Protein AF-A0AAU0RNK4-F1 (afdb_monomer_lite)

Foldseek 3Di:
DQDPVNQVVLVVVLQVLCVLLQWFDDAFPDDAAPADPCLVVQVQPHALQSNLVSCVVRSQAGTATPQRWGKHWDDDPQKTKIKTRFDQFDRDDLLRVVCVVCDDPNVVVDDPVRSVVSSVVDDPVVNVVVRVPGDTDPVTKMKMWMQDPPPQDAPQDARTWMDIHNPPRRTAHDQFDAHPNRVSLVCCVRPVVVSVVCCVVRPPPVVVVNVVSVVPTHGDDCVRHDPRSVVSHPDD

Radius of gyration: 19.87 Å; chains: 1; bounding box: 53×40×58 Å

Structure (mmCIF, N/CA/C/O backbone):
data_AF-A0AAU0RNK4-F1
#
_entry.id   AF-A0AAU0RNK4-F1
#
loop_
_atom_site.group_PDB
_atom_site.id
_atom_site.type_symbol
_atom_site.label_atom_id
_atom_site.label_alt_id
_atom_site.label_comp_id
_atom_site.label_asym_id
_atom_site.label_entity_id
_atom_site.label_seq_id
_atom_site.pdbx_PDB_ins_code
_atom_site.Cartn_x
_atom_site.Cartn_y
_atom_site.Cartn_z
_atom_site.occupancy
_atom_site.B_iso_or_equiv
_atom_site.auth_seq_id
_atom_site.auth_comp_id
_atom_site.auth_asym_id
_atom_site.auth_atom_id
_atom_site.pdbx_PDB_model_num
ATOM 1 N N . MET A 1 1 ? 17.059 4.986 -12.397 1.00 80.31 1 MET A N 1
ATOM 2 C CA . MET A 1 1 ? 16.404 4.334 -11.243 1.00 80.31 1 MET A CA 1
ATOM 3 C C . MET A 1 1 ? 16.289 5.352 -10.124 1.00 80.31 1 MET A C 1
ATOM 5 O O . MET A 1 1 ? 17.160 6.212 -10.044 1.00 80.31 1 MET A O 1
ATOM 9 N N . ILE A 1 2 ? 15.247 5.272 -9.297 1.00 88.19 2 ILE A N 1
ATOM 10 C CA . ILE A 1 2 ? 15.069 6.162 -8.142 1.00 88.19 2 ILE A CA 1
ATOM 11 C C . ILE A 1 2 ? 16.272 5.998 -7.195 1.00 88.19 2 ILE A C 1
ATOM 13 O O . ILE A 1 2 ? 16.659 4.872 -6.877 1.00 88.19 2 ILE A O 1
ATOM 17 N N . THR A 1 3 ? 16.887 7.108 -6.777 1.00 91.75 3 THR A N 1
ATOM 18 C CA . THR A 1 3 ? 17.992 7.089 -5.805 1.00 91.75 3 THR A CA 1
ATOM 19 C C . THR A 1 3 ? 17.491 6.643 -4.434 1.00 91.75 3 THR A C 1
ATOM 21 O O . THR A 1 3 ? 16.322 6.826 -4.108 1.00 91.75 3 THR A O 1
ATOM 24 N N . GLU A 1 4 ? 18.364 6.084 -3.597 1.00 92.88 4 GLU A N 1
ATOM 25 C CA . GLU A 1 4 ? 17.980 5.653 -2.245 1.00 92.88 4 GLU A CA 1
ATOM 26 C C . GLU A 1 4 ? 17.401 6.800 -1.407 1.00 92.88 4 GLU A C 1
ATOM 28 O O . GLU A 1 4 ? 16.330 6.647 -0.828 1.00 92.88 4 GLU A O 1
ATOM 33 N N . GLY A 1 5 ? 18.027 7.982 -1.442 1.00 93.31 5 GLY A N 1
ATOM 34 C CA . GLY A 1 5 ? 17.492 9.170 -0.775 1.00 93.31 5 GLY A CA 1
ATOM 35 C C . GLY A 1 5 ? 16.082 9.530 -1.256 1.00 93.31 5 GLY A C 1
ATOM 36 O O . GLY A 1 5 ? 15.181 9.683 -0.439 1.00 93.31 5 GLY A O 1
ATOM 37 N N . LYS A 1 6 ? 15.847 9.575 -2.578 1.00 93.88 6 LYS A N 1
ATOM 38 C CA . LYS A 1 6 ? 14.514 9.860 -3.148 1.00 93.88 6 LYS A CA 1
ATOM 39 C C . LYS A 1 6 ? 13.488 8.787 -2.765 1.00 93.88 6 LYS A C 1
ATOM 41 O O . LYS A 1 6 ? 12.325 9.109 -2.539 1.00 93.88 6 LYS A O 1
ATOM 46 N N . PHE A 1 7 ? 13.910 7.527 -2.687 1.00 95.81 7 PHE A N 1
ATOM 47 C CA . PHE A 1 7 ? 13.066 6.406 -2.284 1.00 95.81 7 PHE A CA 1
ATOM 48 C C . PHE A 1 7 ? 12.615 6.535 -0.822 1.00 95.81 7 PHE A C 1
ATOM 50 O O . PHE A 1 7 ? 11.413 6.532 -0.565 1.00 95.81 7 PHE A O 1
ATOM 57 N N . LEU A 1 8 ? 13.551 6.740 0.110 1.00 96.06 8 LEU A N 1
ATOM 58 C CA . LEU A 1 8 ? 13.251 6.895 1.538 1.00 96.06 8 LEU A CA 1
ATOM 59 C C . LEU A 1 8 ? 12.439 8.165 1.826 1.00 96.06 8 LEU A C 1
ATOM 61 O O . LEU A 1 8 ? 11.459 8.112 2.566 1.00 96.06 8 LEU A O 1
ATOM 65 N N . THR A 1 9 ? 12.779 9.294 1.192 1.00 96.69 9 THR A N 1
ATOM 66 C CA . THR A 1 9 ? 11.970 10.520 1.286 1.00 96.69 9 THR A CA 1
ATOM 67 C C . THR A 1 9 ? 10.533 10.260 0.845 1.00 96.69 9 THR A C 1
ATOM 69 O O . THR A 1 9 ? 9.608 10.690 1.524 1.00 96.69 9 THR A O 1
ATOM 72 N N . SER A 1 10 ? 10.329 9.503 -0.235 1.00 97.00 10 SER A N 1
ATOM 73 C CA . SER A 1 10 ? 8.983 9.209 -0.723 1.00 97.00 10 SER A CA 1
ATOM 74 C C . SER A 1 10 ? 8.177 8.291 0.206 1.00 97.00 10 SER A C 1
ATOM 76 O O . SER A 1 10 ? 6.956 8.424 0.255 1.00 97.00 10 SER A O 1
ATOM 78 N N . ILE A 1 11 ? 8.824 7.399 0.967 1.00 97.75 11 ILE A N 1
ATOM 79 C CA . ILE A 1 11 ? 8.157 6.626 2.033 1.00 97.75 11 ILE A CA 1
ATOM 80 C C . ILE A 1 11 ? 7.717 7.564 3.164 1.00 97.75 11 ILE A C 1
ATOM 82 O O . ILE A 1 11 ? 6.580 7.487 3.620 1.00 97.75 11 ILE A O 1
ATOM 86 N N . ASN A 1 12 ? 8.568 8.505 3.575 1.00 97.62 12 ASN A N 1
ATOM 87 C CA . ASN A 1 12 ? 8.209 9.477 4.613 1.00 97.62 12 ASN A CA 1
ATOM 88 C C . ASN A 1 12 ? 7.066 10.407 4.174 1.00 97.62 12 ASN A C 1
ATOM 90 O O . ASN A 1 12 ? 6.172 10.704 4.965 1.00 97.62 12 ASN A O 1
ATOM 94 N N . GLU A 1 13 ? 7.057 10.834 2.907 1.00 97.12 13 GLU A N 1
ATOM 95 C CA . GLU A 1 13 ? 5.934 11.577 2.321 1.00 97.12 13 GLU A CA 1
ATOM 96 C C . GLU A 1 13 ? 4.645 10.740 2.330 1.00 97.12 13 GLU A C 1
ATOM 98 O O . GLU A 1 13 ? 3.585 11.260 2.671 1.00 97.12 13 GLU A O 1
ATOM 103 N N . ALA A 1 14 ? 4.729 9.442 2.011 1.00 97.88 14 ALA A N 1
ATOM 104 C CA . ALA A 1 14 ? 3.591 8.528 2.101 1.00 97.88 14 ALA A CA 1
ATOM 105 C C . ALA A 1 14 ? 3.055 8.402 3.533 1.00 97.88 14 ALA A C 1
ATOM 107 O O . ALA A 1 14 ? 1.848 8.489 3.732 1.00 97.88 14 ALA A O 1
ATOM 108 N N . ILE A 1 15 ? 3.931 8.253 4.529 1.00 98.38 15 ILE A N 1
ATOM 109 C CA . ILE A 1 15 ? 3.539 8.213 5.946 1.00 98.38 15 ILE A CA 1
ATOM 110 C C . ILE A 1 15 ? 2.854 9.522 6.351 1.00 98.38 15 ILE A C 1
ATOM 112 O O . ILE A 1 15 ? 1.816 9.496 7.009 1.00 98.38 15 ILE A O 1
ATOM 116 N N . SER A 1 16 ? 3.408 10.671 5.951 1.00 97.56 16 SER A N 1
ATOM 117 C CA . SER A 1 16 ? 2.801 11.974 6.239 1.00 97.56 16 SER A CA 1
ATOM 118 C C . SER A 1 16 ? 1.407 12.094 5.627 1.00 97.56 16 SER A C 1
ATOM 120 O O . SER A 1 16 ? 0.490 12.537 6.312 1.00 97.56 16 SER A O 1
ATOM 122 N N . LEU A 1 17 ? 1.228 11.649 4.380 1.00 97.62 17 LEU A N 1
ATOM 123 C CA . LEU A 1 17 ? -0.082 11.598 3.740 1.00 97.62 17 LEU A CA 1
ATOM 124 C C . LEU A 1 17 ? -1.046 10.688 4.510 1.00 97.62 17 LEU A C 1
ATOM 126 O O . LEU A 1 17 ? -2.141 11.126 4.836 1.00 97.62 17 LEU A O 1
ATOM 130 N N . LEU A 1 18 ? -0.641 9.453 4.817 1.00 98.38 18 LEU A N 1
ATOM 131 C CA . LEU A 1 18 ? -1.484 8.473 5.510 1.00 98.38 18 LEU A CA 1
ATOM 132 C C . LEU A 1 18 ? -1.956 8.977 6.880 1.00 98.38 18 LEU A C 1
ATOM 134 O O . LEU A 1 18 ? -3.087 8.702 7.264 1.00 98.38 18 LEU A O 1
ATOM 138 N N . LYS A 1 19 ? -1.126 9.755 7.585 1.00 97.81 19 LYS A N 1
ATOM 139 C CA . LYS A 1 19 ? -1.522 10.440 8.825 1.00 97.81 19 LYS A CA 1
ATOM 140 C C . LYS A 1 19 ? -2.576 11.518 8.591 1.00 97.81 19 LYS A C 1
ATOM 142 O O . LYS A 1 19 ? -3.493 11.632 9.384 1.00 97.81 19 LYS A O 1
ATOM 147 N N . GLN A 1 20 ? -2.450 12.309 7.526 1.00 97.00 20 GLN A N 1
ATOM 148 C CA . GLN A 1 20 ? -3.401 13.391 7.232 1.00 97.00 20 GLN A CA 1
ATOM 149 C C . GLN A 1 20 ? -4.759 12.891 6.717 1.00 97.00 20 GLN A C 1
ATOM 151 O O . GLN A 1 20 ? -5.723 13.651 6.715 1.00 97.00 20 GLN A O 1
ATOM 156 N N . VAL A 1 21 ? -4.827 11.645 6.240 1.00 96.69 21 VAL A N 1
ATOM 157 C CA . VAL A 1 21 ? -6.075 10.994 5.807 1.00 96.69 21 VAL A CA 1
ATOM 158 C C . VAL A 1 21 ? -6.558 9.934 6.798 1.00 96.69 21 VAL A C 1
ATOM 160 O O . VAL A 1 21 ? -7.356 9.089 6.416 1.00 96.69 21 VAL A O 1
ATOM 163 N N . ASP A 1 22 ? -6.059 9.958 8.038 1.00 95.81 22 ASP A N 1
ATOM 164 C CA . ASP A 1 22 ? -6.507 9.097 9.142 1.00 95.81 22 ASP A CA 1
ATOM 165 C C . ASP A 1 22 ? -6.407 7.580 8.866 1.00 95.81 22 ASP A C 1
ATOM 167 O O . ASP A 1 22 ? -7.167 6.783 9.409 1.00 95.81 22 ASP A O 1
ATOM 171 N N . LEU A 1 23 ? -5.446 7.157 8.034 1.00 97.38 23 LEU A N 1
ATOM 172 C CA . LEU A 1 23 ? -5.208 5.743 7.704 1.00 97.38 23 LEU A CA 1
ATOM 173 C C . LEU A 1 23 ? -3.964 5.155 8.377 1.00 97.38 23 LEU A C 1
ATOM 175 O O . LEU A 1 23 ? -3.812 3.941 8.397 1.00 97.38 23 LEU A O 1
ATOM 179 N N . TYR A 1 24 ? -3.039 5.974 8.877 1.00 98.19 24 TYR A N 1
ATOM 180 C CA . TYR A 1 24 ? -1.775 5.495 9.449 1.00 98.19 24 TYR A CA 1
ATOM 181 C C . TYR A 1 24 ? -1.951 4.908 10.860 1.00 98.19 24 TYR A C 1
ATOM 183 O O . TYR A 1 24 ? -2.346 5.650 11.757 1.00 98.19 24 TYR A O 1
ATOM 191 N N . LYS A 1 25 ? -1.523 3.650 11.071 1.00 96.19 25 LYS A N 1
ATOM 192 C CA . LYS A 1 25 ? -1.405 3.012 12.399 1.00 96.19 25 LYS A CA 1
ATOM 193 C C . LYS A 1 25 ? 0.033 3.069 12.905 1.00 96.19 25 LYS A C 1
ATOM 195 O O . LYS A 1 25 ? 0.335 3.759 13.878 1.00 96.19 25 LYS A O 1
ATOM 200 N N . THR A 1 26 ? 0.960 2.382 12.231 1.00 97.38 26 THR A N 1
ATOM 201 C CA . THR A 1 26 ? 2.365 2.323 12.668 1.00 97.38 26 THR A CA 1
ATOM 202 C C . THR A 1 26 ? 3.350 2.011 11.537 1.00 97.38 26 THR A C 1
ATOM 204 O O . THR A 1 26 ? 2.965 1.650 10.425 1.00 97.38 26 THR A O 1
ATOM 207 N N . ILE A 1 27 ? 4.644 2.157 11.829 1.00 97.12 27 ILE A N 1
ATOM 208 C CA . ILE A 1 27 ? 5.745 1.717 10.970 1.00 97.12 27 ILE A CA 1
ATOM 209 C C . ILE A 1 27 ? 6.167 0.296 11.358 1.00 97.12 27 ILE A C 1
ATOM 211 O O . ILE A 1 27 ? 6.103 -0.089 12.528 1.00 97.12 27 ILE A O 1
ATOM 215 N N . GLY A 1 28 ? 6.611 -0.483 10.378 1.00 94.00 28 GLY A N 1
ATOM 216 C CA . GLY A 1 28 ? 7.163 -1.808 10.628 1.00 94.00 28 GLY A CA 1
ATOM 217 C C . GLY A 1 28 ? 8.475 -1.784 11.418 1.00 94.00 28 GLY A C 1
ATOM 218 O O . GLY A 1 28 ? 9.246 -0.828 11.316 1.00 94.00 28 GLY A O 1
ATOM 219 N N . PRO A 1 29 ? 8.779 -2.849 12.181 1.00 91.38 29 PRO A N 1
ATOM 220 C CA . PRO A 1 29 ? 9.999 -2.923 12.985 1.00 91.38 29 PRO A CA 1
ATOM 221 C C . PRO A 1 29 ? 11.245 -3.296 12.166 1.00 91.38 29 PRO A C 1
ATOM 223 O O . PRO A 1 29 ? 12.368 -3.220 12.669 1.00 91.38 29 PRO A O 1
ATOM 226 N N . LYS A 1 30 ? 11.071 -3.751 10.919 1.00 91.25 30 LYS A N 1
ATOM 227 C CA . LYS A 1 30 ? 12.158 -4.212 10.048 1.00 91.25 30 LYS A CA 1
ATOM 228 C C . LYS A 1 30 ? 12.648 -3.090 9.139 1.00 91.25 30 LYS A C 1
ATOM 230 O O . LYS A 1 30 ? 11.913 -2.183 8.775 1.00 91.25 30 LYS A O 1
ATOM 235 N N . ASN A 1 31 ? 13.905 -3.199 8.716 1.00 87.94 31 ASN A N 1
ATOM 236 C CA . ASN A 1 31 ? 14.429 -2.348 7.653 1.00 87.94 31 ASN A CA 1
ATOM 237 C C . ASN A 1 31 ? 13.691 -2.614 6.335 1.00 87.94 31 ASN A C 1
ATOM 239 O O . ASN A 1 31 ? 13.400 -3.767 6.006 1.00 87.94 31 ASN A O 1
ATOM 243 N N . VAL A 1 32 ? 13.497 -1.552 5.552 1.00 88.88 32 VAL A N 1
ATOM 244 C CA . VAL A 1 32 ? 12.791 -1.611 4.270 1.00 88.88 32 VAL A CA 1
ATOM 245 C C . VAL A 1 32 ? 13.368 -2.684 3.350 1.00 88.88 32 VAL A C 1
ATOM 247 O O . VAL A 1 32 ? 14.577 -2.756 3.119 1.00 88.88 32 VAL A O 1
ATOM 250 N N . GLY A 1 33 ? 12.489 -3.536 2.823 1.00 83.69 33 GLY A N 1
ATOM 251 C CA . GLY A 1 33 ? 12.836 -4.647 1.938 1.00 83.69 33 GLY A CA 1
ATOM 252 C C . GLY A 1 33 ? 13.371 -5.903 2.637 1.00 83.69 33 GLY A C 1
ATOM 253 O O . GLY A 1 33 ? 13.614 -6.908 1.958 1.00 83.69 33 GLY A O 1
ATOM 254 N N . ASN A 1 34 ? 13.536 -5.899 3.965 1.00 88.94 34 ASN A N 1
ATOM 255 C CA . ASN A 1 34 ? 14.001 -7.057 4.733 1.00 88.94 34 ASN A CA 1
ATOM 256 C C . ASN A 1 34 ? 12.862 -8.034 5.080 1.00 88.94 34 ASN A C 1
ATOM 258 O O . ASN A 1 34 ? 12.641 -8.368 6.243 1.00 88.94 34 ASN A O 1
ATOM 262 N N . HIS A 1 35 ? 12.134 -8.495 4.062 1.00 88.12 35 HIS A N 1
ATOM 263 C CA . HIS A 1 35 ? 11.033 -9.442 4.247 1.00 88.12 35 HIS A CA 1
ATOM 264 C C . HIS A 1 35 ? 11.544 -10.873 4.486 1.00 88.12 35 HIS A C 1
ATOM 266 O O . HIS A 1 35 ? 12.521 -11.313 3.850 1.00 88.12 35 HIS A O 1
ATOM 272 N N . SER A 1 36 ? 10.863 -11.616 5.361 1.00 89.56 36 SER A N 1
ATOM 273 C CA . SER A 1 36 ? 11.194 -12.997 5.727 1.00 89.56 36 SER A CA 1
ATOM 274 C C . SER A 1 36 ? 11.151 -13.955 4.528 1.00 89.56 36 SER A C 1
ATOM 276 O O . SER A 1 36 ? 10.552 -13.697 3.478 1.00 89.56 36 SER A O 1
ATOM 278 N N . GLN A 1 37 ? 11.793 -15.115 4.682 1.00 89.19 37 GLN A N 1
ATOM 279 C CA . GLN A 1 37 ? 11.692 -16.188 3.688 1.00 89.19 37 GLN A CA 1
ATOM 280 C C . GLN A 1 37 ? 10.292 -16.809 3.643 1.00 89.19 37 GLN A C 1
ATOM 282 O O . GLN A 1 37 ? 9.899 -17.307 2.589 1.00 89.19 37 GLN A O 1
ATOM 287 N N . ALA A 1 38 ? 9.543 -16.778 4.750 1.00 90.31 38 ALA A N 1
ATOM 288 C CA . ALA A 1 38 ? 8.167 -17.261 4.794 1.00 90.31 38 ALA A CA 1
ATOM 289 C C . ALA A 1 38 ? 7.272 -16.407 3.884 1.00 90.31 38 ALA A C 1
ATOM 291 O O . ALA A 1 38 ? 6.695 -16.940 2.934 1.00 90.31 38 ALA A O 1
ATOM 292 N N . SER A 1 39 ? 7.284 -15.081 4.057 1.00 89.19 39 SER A N 1
ATOM 293 C CA . SER A 1 39 ? 6.540 -14.148 3.198 1.00 89.19 39 SER A CA 1
ATOM 294 C C . SER A 1 39 ? 6.924 -14.273 1.725 1.00 89.19 39 SER A C 1
ATOM 296 O O . SER A 1 39 ? 6.064 -14.324 0.848 1.00 89.19 39 SER A O 1
ATOM 298 N N . LYS A 1 40 ? 8.223 -14.411 1.423 1.00 87.50 40 LYS A N 1
ATOM 299 C CA . LYS A 1 40 ? 8.705 -14.592 0.041 1.00 87.50 40 LYS A CA 1
ATOM 300 C C . LYS A 1 40 ? 8.148 -15.848 -0.635 1.00 87.50 40 LYS A C 1
ATOM 302 O O . LYS A 1 40 ? 7.957 -15.827 -1.849 1.00 87.50 40 LYS A O 1
ATOM 307 N N . LYS A 1 41 ? 7.898 -16.926 0.115 1.00 88.25 41 LYS A N 1
ATOM 308 C CA . LYS A 1 41 ? 7.344 -18.175 -0.433 1.00 88.25 41 LYS A CA 1
ATOM 309 C C . LYS A 1 41 ? 5.866 -18.046 -0.797 1.00 88.25 41 LYS A C 1
ATOM 311 O O . LYS A 1 41 ? 5.459 -18.621 -1.805 1.00 88.25 41 LYS A O 1
ATOM 316 N N . VAL A 1 42 ? 5.092 -17.303 -0.004 1.00 90.38 42 VAL A N 1
ATOM 317 C CA . VAL A 1 42 ? 3.629 -17.211 -0.160 1.00 90.38 42 VAL A CA 1
ATOM 318 C C . VAL A 1 42 ? 3.183 -16.088 -1.099 1.00 90.38 42 VAL A C 1
ATOM 320 O O . VAL A 1 42 ? 2.176 -16.242 -1.786 1.00 90.38 42 VAL A O 1
ATOM 323 N N . ALA A 1 43 ? 3.960 -15.003 -1.220 1.00 80.19 43 ALA A N 1
ATOM 324 C CA . ALA A 1 43 ? 3.577 -13.740 -1.873 1.00 80.19 43 ALA A CA 1
ATOM 325 C C . ALA A 1 43 ? 3.149 -13.795 -3.362 1.00 80.19 43 ALA A C 1
ATOM 327 O O . ALA A 1 43 ? 2.846 -12.747 -3.926 1.00 80.19 43 ALA A O 1
ATOM 328 N N . GLN A 1 44 ? 3.180 -14.962 -4.016 1.00 71.25 44 GLN A N 1
ATOM 329 C CA . GLN A 1 44 ? 2.809 -15.155 -5.433 1.00 71.25 44 GLN A CA 1
ATOM 330 C C . GLN A 1 44 ? 2.004 -16.435 -5.708 1.00 71.25 44 GLN A C 1
ATOM 332 O O . GLN A 1 44 ? 1.627 -16.697 -6.845 1.00 71.25 44 GLN A O 1
ATOM 337 N N . LYS A 1 45 ? 1.812 -17.301 -4.708 1.00 77.25 45 LYS A N 1
ATOM 338 C CA . LYS A 1 45 ? 1.251 -18.652 -4.916 1.00 77.25 45 LYS A CA 1
ATOM 339 C C . LYS A 1 45 ? 0.117 -18.993 -3.966 1.00 77.25 45 LYS A C 1
ATOM 341 O O . LYS A 1 45 ? -0.581 -19.981 -4.180 1.00 77.25 45 LYS A O 1
ATOM 346 N N . SER A 1 46 ? -0.037 -18.193 -2.924 1.00 85.12 46 SER A N 1
ATOM 347 C CA . SER A 1 46 ? -0.974 -18.441 -1.847 1.00 85.12 46 SER A CA 1
ATOM 348 C C . SER A 1 46 ? -2.229 -17.588 -1.995 1.00 85.12 46 SER A C 1
ATOM 350 O O . SER A 1 46 ? -2.316 -16.684 -2.828 1.00 85.12 46 SER A O 1
ATOM 352 N N . LYS A 1 47 ? -3.233 -17.894 -1.175 1.00 92.06 47 LYS A N 1
ATOM 353 C CA . LYS A 1 47 ? -4.467 -17.106 -1.088 1.00 92.06 47 LYS A CA 1
ATOM 354 C C . LYS A 1 47 ? -4.195 -15.777 -0.380 1.00 92.06 47 LYS A C 1
ATOM 356 O O . LYS A 1 47 ? -3.247 -15.678 0.393 1.00 92.06 47 LYS A O 1
ATOM 361 N N . HIS A 1 48 ? -5.067 -14.789 -0.590 1.00 93.69 48 HIS A N 1
ATOM 362 C CA . HIS A 1 48 ? -4.958 -13.466 0.037 1.00 93.69 48 HIS A CA 1
ATOM 363 C C . HIS A 1 48 ? -4.781 -13.582 1.559 1.00 93.69 48 HIS A C 1
ATOM 365 O O . HIS A 1 48 ? -3.811 -13.068 2.107 1.00 93.69 48 HIS A O 1
ATOM 371 N N . THR A 1 49 ? -5.649 -14.351 2.217 1.00 93.50 49 THR A N 1
ATOM 372 C CA . THR A 1 49 ? -5.597 -14.591 3.665 1.00 93.50 49 THR A CA 1
ATOM 373 C C . THR A 1 49 ? -4.258 -15.136 4.140 1.00 93.50 49 THR A C 1
ATOM 375 O O . THR A 1 49 ? -3.720 -14.675 5.134 1.00 93.50 49 THR A O 1
ATOM 378 N N . GLU A 1 50 ? -3.677 -16.086 3.414 1.00 94.56 50 GLU A N 1
ATOM 379 C CA . GLU A 1 50 ? -2.390 -16.678 3.774 1.00 94.56 50 GLU A CA 1
ATOM 380 C C . GLU A 1 50 ? -1.234 -15.687 3.581 1.00 94.56 50 GLU A C 1
ATOM 382 O O . GLU A 1 50 ? -0.357 -15.598 4.437 1.00 94.56 50 GLU A O 1
ATOM 387 N N . ILE A 1 51 ? -1.250 -14.909 2.493 1.00 95.12 51 ILE A N 1
ATOM 388 C CA . ILE A 1 51 ? -0.253 -13.857 2.249 1.00 95.12 51 ILE A CA 1
ATOM 389 C C . ILE A 1 51 ? -0.289 -12.821 3.375 1.00 95.12 51 ILE A C 1
ATOM 391 O O . ILE A 1 51 ? 0.761 -12.468 3.910 1.00 95.12 51 ILE A O 1
ATOM 395 N N . TYR A 1 52 ? -1.489 -12.368 3.739 1.00 95.94 52 TYR A N 1
ATOM 396 C CA . TYR A 1 52 ? -1.704 -11.412 4.819 1.00 95.94 52 TYR A CA 1
ATOM 397 C C . TYR A 1 52 ? -1.254 -11.972 6.175 1.00 95.94 52 TYR A C 1
ATOM 399 O O . TYR A 1 52 ? -0.400 -11.375 6.827 1.00 95.94 52 TYR A O 1
ATOM 407 N N . ASN A 1 53 ? -1.742 -13.156 6.560 1.00 94.81 53 ASN A N 1
ATOM 408 C CA . ASN A 1 53 ? -1.450 -13.759 7.862 1.00 94.81 53 ASN A CA 1
ATOM 409 C C . ASN A 1 53 ? 0.052 -13.980 8.071 1.00 94.81 53 ASN A C 1
ATOM 411 O O . ASN A 1 53 ? 0.570 -13.707 9.149 1.00 94.81 53 ASN A O 1
ATOM 415 N N . VAL A 1 54 ? 0.769 -14.448 7.042 1.00 96.06 54 VAL A N 1
ATOM 416 C CA . VAL A 1 54 ? 2.226 -14.626 7.128 1.00 96.06 54 VAL A CA 1
ATOM 417 C C . VAL A 1 54 ? 2.933 -13.277 7.240 1.00 96.06 54 VAL A C 1
ATOM 419 O O . VAL A 1 54 ? 3.862 -13.152 8.034 1.00 96.06 54 VAL A O 1
ATOM 422 N N . ALA A 1 55 ? 2.494 -12.259 6.494 1.00 95.81 55 ALA A N 1
ATOM 423 C CA . ALA A 1 55 ? 3.091 -10.930 6.576 1.00 95.81 55 ALA A CA 1
ATOM 424 C C . ALA A 1 55 ? 2.911 -10.297 7.966 1.00 95.81 55 ALA A C 1
ATOM 426 O O . ALA A 1 55 ? 3.869 -9.734 8.494 1.00 95.81 55 ALA A O 1
ATOM 427 N N . ILE A 1 56 ? 1.730 -10.430 8.579 1.00 95.12 56 ILE A N 1
ATOM 428 C CA . ILE A 1 56 ? 1.465 -9.953 9.944 1.00 95.12 56 ILE A CA 1
ATOM 429 C C . ILE A 1 56 ? 2.272 -10.751 10.973 1.00 95.12 56 ILE A C 1
ATOM 431 O O . ILE A 1 56 ? 3.010 -10.152 11.753 1.00 95.12 56 ILE A O 1
ATOM 435 N N . ALA A 1 57 ? 2.211 -12.087 10.934 1.00 94.75 57 ALA A N 1
ATOM 436 C CA . ALA A 1 57 ? 2.905 -12.951 11.895 1.00 94.75 57 ALA A CA 1
ATOM 437 C C . ALA A 1 57 ? 4.427 -12.741 11.890 1.00 94.75 57 ALA A C 1
ATOM 439 O O . ALA A 1 57 ? 5.079 -12.774 12.932 1.00 94.75 57 ALA A O 1
ATOM 440 N N . GLU A 1 58 ? 5.000 -12.489 10.713 1.00 95.88 58 GLU A N 1
ATOM 441 C CA . GLU A 1 58 ? 6.425 -12.213 10.564 1.00 95.88 58 GLU A CA 1
ATOM 442 C C . GLU A 1 58 ? 6.771 -10.734 10.773 1.00 95.88 58 GLU A C 1
ATOM 444 O O . GLU A 1 58 ? 7.953 -10.401 10.764 1.00 95.88 58 GLU A O 1
ATOM 449 N N . MET A 1 59 ? 5.798 -9.834 10.942 1.00 95.69 59 MET A N 1
ATOM 450 C CA . MET A 1 59 ? 5.996 -8.377 10.928 1.00 95.69 59 MET A CA 1
ATOM 451 C C . MET A 1 59 ? 6.707 -7.889 9.650 1.00 95.69 59 MET A C 1
ATOM 453 O O . MET A 1 59 ? 7.597 -7.036 9.682 1.00 95.69 59 MET A O 1
ATOM 457 N N . ASP A 1 60 ? 6.361 -8.483 8.508 1.00 95.75 60 ASP A N 1
ATOM 458 C CA . ASP A 1 60 ? 6.860 -8.124 7.182 1.00 95.75 60 ASP A CA 1
ATOM 459 C C . ASP A 1 60 ? 5.999 -7.025 6.553 1.00 95.75 60 ASP A C 1
ATOM 461 O O . ASP A 1 60 ? 5.361 -7.217 5.521 1.00 95.75 60 ASP A O 1
ATOM 465 N N . TYR A 1 61 ? 6.008 -5.845 7.151 1.00 96.75 61 TYR A N 1
ATOM 466 C CA . TYR A 1 61 ? 5.406 -4.643 6.587 1.00 96.75 61 TYR A CA 1
ATOM 467 C C . TYR A 1 61 ? 6.317 -3.453 6.852 1.00 96.75 61 TYR A C 1
ATOM 469 O O . TYR A 1 61 ? 7.118 -3.469 7.780 1.00 96.75 61 TYR A O 1
ATOM 477 N N . ASP A 1 62 ? 6.206 -2.428 6.020 1.00 97.62 62 ASP A N 1
ATOM 478 C CA . ASP A 1 62 ? 6.889 -1.150 6.209 1.00 97.62 62 ASP A CA 1
ATOM 479 C C . ASP A 1 62 ? 5.942 -0.120 6.822 1.00 97.62 62 ASP A C 1
ATOM 481 O O . ASP A 1 62 ? 6.354 0.685 7.651 1.00 97.62 62 ASP A O 1
ATOM 485 N N . ILE A 1 63 ? 4.659 -0.168 6.452 1.00 98.44 63 ILE A N 1
ATOM 486 C CA . ILE A 1 63 ? 3.599 0.666 7.026 1.00 98.44 63 ILE A CA 1
ATOM 487 C C . ILE A 1 63 ? 2.381 -0.220 7.280 1.00 98.44 63 ILE A C 1
ATOM 489 O O . ILE A 1 63 ? 1.980 -0.963 6.384 1.00 98.44 63 ILE A O 1
ATOM 493 N N . LEU A 1 64 ? 1.798 -0.103 8.469 1.00 98.12 64 LEU A N 1
ATOM 494 C CA . LEU A 1 64 ? 0.527 -0.712 8.854 1.00 98.12 64 LEU A CA 1
ATOM 495 C C . LEU A 1 64 ? -0.545 0.381 8.946 1.00 98.12 64 LEU A C 1
ATOM 497 O O . LEU A 1 64 ? -0.277 1.477 9.456 1.00 98.12 64 LEU A O 1
ATOM 501 N N . LEU A 1 65 ? -1.732 0.098 8.421 1.00 98.12 65 LEU A N 1
ATOM 502 C CA . LEU A 1 65 ? -2.879 1.000 8.424 1.00 98.12 65 LEU A CA 1
ATOM 503 C C . LEU A 1 65 ? -3.815 0.719 9.603 1.00 98.12 65 LEU A C 1
ATOM 505 O O . LEU A 1 65 ? -3.674 -0.289 10.288 1.00 98.12 65 LEU A O 1
ATOM 509 N N . ASN A 1 66 ? -4.756 1.629 9.854 1.00 95.00 66 ASN A N 1
ATOM 510 C CA . ASN A 1 66 ? -5.707 1.526 10.968 1.00 95.00 66 ASN A CA 1
ATOM 511 C C . ASN A 1 66 ? -6.638 0.315 10.866 1.00 95.00 66 ASN A C 1
ATOM 513 O O . ASN A 1 66 ? -7.090 -0.167 11.894 1.00 95.00 66 ASN A O 1
ATOM 517 N N . ASP A 1 67 ? -6.869 -0.192 9.654 1.00 94.88 67 ASP A N 1
ATOM 518 C CA . ASP A 1 67 ? -7.618 -1.424 9.391 1.00 94.88 67 ASP A CA 1
ATOM 519 C C . ASP A 1 67 ? -6.727 -2.679 9.305 1.00 94.88 67 ASP A C 1
ATOM 521 O O . ASP A 1 67 ? -7.150 -3.717 8.799 1.00 94.88 67 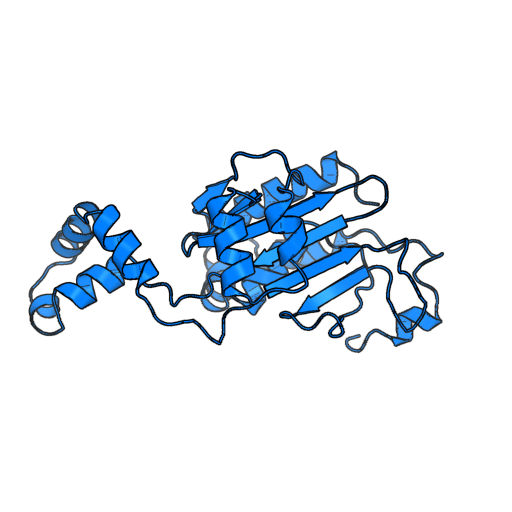ASP A O 1
ATOM 525 N N . ASP A 1 68 ? -5.465 -2.556 9.723 1.00 95.56 68 ASP A N 1
ATOM 526 C CA . ASP A 1 68 ? -4.397 -3.557 9.631 1.00 95.56 68 ASP A CA 1
ATOM 527 C C . ASP A 1 68 ? -3.981 -3.968 8.216 1.00 95.56 68 ASP A C 1
ATOM 529 O O . ASP A 1 68 ? -3.111 -4.819 8.030 1.00 95.56 68 ASP A O 1
ATOM 533 N N . SER A 1 69 ? -4.478 -3.276 7.190 1.00 97.81 69 SER A N 1
ATOM 534 C CA . SER A 1 69 ? -3.896 -3.362 5.853 1.00 97.81 69 SER A CA 1
ATOM 535 C C . SER A 1 69 ? -2.452 -2.871 5.855 1.00 97.81 69 SER A C 1
ATOM 537 O O . SER A 1 69 ? -2.064 -2.011 6.646 1.00 97.81 69 SER A O 1
ATOM 539 N N . LEU A 1 70 ? -1.632 -3.376 4.937 1.00 97.94 70 LEU A N 1
ATOM 540 C CA . LEU A 1 70 ? -0.192 -3.146 4.995 1.00 97.94 70 LEU A CA 1
ATOM 541 C C . LEU A 1 70 ? 0.434 -2.775 3.655 1.00 97.94 70 LEU A C 1
ATOM 543 O O . LEU A 1 70 ? 0.006 -3.202 2.579 1.00 97.94 70 LEU A O 1
ATOM 547 N N . PHE A 1 71 ? 1.504 -1.988 3.743 1.00 98.56 71 PHE A N 1
ATOM 548 C CA . PHE A 1 71 ? 2.403 -1.700 2.637 1.00 98.56 71 PHE A CA 1
ATOM 549 C C . PHE A 1 71 ? 3.759 -2.360 2.850 1.00 98.56 71 PHE A C 1
ATOM 551 O O . PHE A 1 71 ? 4.317 -2.331 3.946 1.00 98.56 71 PHE A O 1
ATOM 558 N N . GLN A 1 72 ? 4.315 -2.881 1.762 1.00 97.69 72 GLN A N 1
ATOM 559 C CA . GLN A 1 72 ? 5.685 -3.366 1.669 1.00 97.69 72 GLN A CA 1
ATOM 560 C C . GLN A 1 72 ? 6.406 -2.613 0.554 1.00 97.69 72 GLN A C 1
ATOM 562 O O . GLN A 1 72 ? 5.858 -2.427 -0.536 1.00 97.69 72 GLN A O 1
ATOM 567 N N . PHE A 1 73 ? 7.653 -2.235 0.785 1.00 97.19 73 PHE A N 1
ATOM 568 C CA . PHE A 1 73 ? 8.524 -1.601 -0.181 1.00 97.19 73 PHE A CA 1
ATOM 569 C C . PHE A 1 73 ? 9.875 -2.306 -0.199 1.00 97.19 73 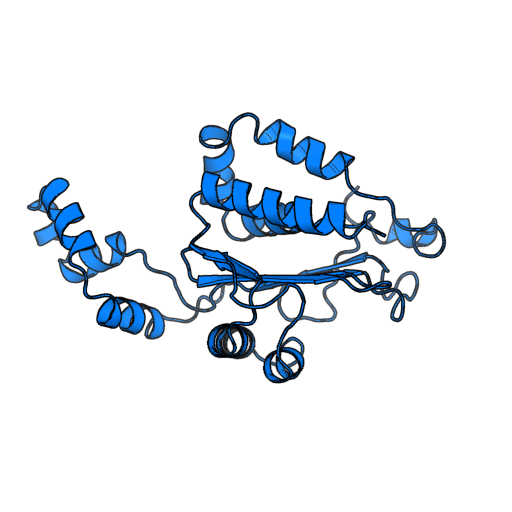PHE A C 1
ATOM 571 O O . PHE A 1 73 ? 10.492 -2.588 0.821 1.00 97.19 73 PHE A O 1
ATOM 578 N N . SER A 1 74 ? 10.388 -2.546 -1.397 1.00 94.88 74 SER A N 1
ATOM 579 C CA . SER A 1 74 ? 11.714 -3.100 -1.598 1.00 94.88 74 SER A CA 1
ATOM 580 C C . SER A 1 74 ? 12.409 -2.376 -2.735 1.00 94.88 74 SER A C 1
ATOM 582 O O . SER A 1 74 ? 11.820 -2.076 -3.781 1.00 94.88 74 SER A O 1
ATOM 584 N N . ARG A 1 75 ? 13.690 -2.093 -2.517 1.00 93.31 75 ARG A N 1
ATOM 585 C CA . ARG A 1 75 ? 14.573 -1.475 -3.492 1.00 93.31 75 ARG A CA 1
ATOM 586 C C . ARG A 1 75 ? 15.885 -2.243 -3.531 1.00 93.31 75 ARG A C 1
ATOM 588 O O . ARG A 1 75 ? 16.547 -2.408 -2.513 1.00 93.31 75 ARG A O 1
ATOM 595 N N . THR A 1 76 ? 16.303 -2.622 -4.732 1.00 89.88 76 THR A N 1
ATOM 596 C CA . THR A 1 76 ? 17.662 -3.101 -5.002 1.00 89.88 76 THR A CA 1
ATOM 597 C C . THR A 1 76 ? 18.347 -2.187 -6.018 1.00 89.88 76 THR A C 1
ATOM 599 O O . THR A 1 76 ? 17.779 -1.189 -6.467 1.00 89.88 76 THR A O 1
ATOM 602 N N . SER A 1 77 ? 19.584 -2.499 -6.403 1.00 83.50 77 SER A N 1
ATOM 603 C CA . SER A 1 77 ? 20.277 -1.771 -7.470 1.00 83.50 77 SER A CA 1
ATOM 604 C C . SER A 1 77 ? 19.577 -1.864 -8.827 1.00 83.50 77 SER A C 1
ATOM 606 O O . SER A 1 77 ? 19.774 -0.958 -9.630 1.00 83.50 77 SER A O 1
ATOM 608 N N . ASN A 1 78 ? 18.776 -2.915 -9.063 1.00 83.75 78 ASN A N 1
ATOM 609 C CA . ASN A 1 78 ? 18.210 -3.254 -10.376 1.00 83.75 78 ASN A CA 1
ATOM 610 C C . ASN A 1 78 ? 16.685 -3.477 -10.363 1.00 83.75 78 ASN A C 1
ATOM 612 O O . ASN A 1 78 ? 16.102 -3.703 -11.418 1.00 83.75 78 ASN A O 1
ATOM 616 N N . SER A 1 79 ? 16.028 -3.415 -9.204 1.00 90.81 79 SER A N 1
ATOM 617 C CA . SER A 1 79 ? 14.585 -3.640 -9.096 1.00 90.81 79 SER A CA 1
ATOM 618 C C . SER A 1 79 ? 13.931 -2.775 -8.027 1.00 90.81 79 SER A C 1
ATOM 620 O O . SER A 1 79 ? 14.557 -2.361 -7.045 1.00 90.81 79 SER A O 1
ATOM 622 N N . LEU A 1 80 ? 12.642 -2.525 -8.231 1.00 95.19 80 LEU A N 1
ATOM 623 C CA . LEU A 1 80 ? 11.725 -1.964 -7.248 1.00 95.19 80 LEU A CA 1
ATOM 624 C C . LEU A 1 80 ? 10.543 -2.916 -7.144 1.00 95.19 80 LEU A C 1
ATOM 626 O O . LEU A 1 80 ? 10.078 -3.407 -8.169 1.00 95.19 80 LEU A O 1
ATOM 630 N N . ARG A 1 81 ? 10.073 -3.158 -5.926 1.00 95.19 81 ARG A N 1
ATOM 631 C CA . ARG A 1 81 ? 8.861 -3.934 -5.685 1.00 95.19 81 ARG A CA 1
ATOM 632 C C . ARG A 1 81 ? 8.083 -3.318 -4.544 1.00 95.19 81 ARG A C 1
ATOM 634 O O . ARG A 1 81 ? 8.634 -3.199 -3.452 1.00 95.19 81 ARG A O 1
ATOM 641 N N . TYR A 1 82 ? 6.832 -2.953 -4.791 1.00 97.38 82 TYR A N 1
ATOM 642 C CA . TYR A 1 82 ? 5.912 -2.439 -3.777 1.00 97.38 82 TYR A CA 1
ATOM 643 C C . TYR A 1 82 ? 4.690 -3.341 -3.712 1.00 97.38 82 TYR A C 1
ATOM 645 O O . TYR A 1 82 ? 4.206 -3.770 -4.756 1.00 97.38 82 TYR A O 1
ATOM 653 N N . SER A 1 83 ? 4.180 -3.606 -2.517 1.00 97.00 83 SER A N 1
ATOM 654 C CA . SER A 1 83 ? 2.938 -4.352 -2.326 1.00 97.00 83 SER A CA 1
ATOM 655 C C . SER A 1 83 ? 2.017 -3.559 -1.413 1.00 97.00 83 SER A C 1
ATOM 657 O O . SER A 1 83 ? 2.465 -3.006 -0.412 1.00 97.00 83 SER A O 1
ATOM 659 N N . PHE A 1 84 ? 0.740 -3.517 -1.758 1.00 98.31 84 PHE A N 1
ATOM 660 C CA . PHE A 1 84 ? -0.349 -3.152 -0.868 1.00 98.31 84 PHE A CA 1
ATOM 661 C C . PHE A 1 84 ? -1.196 -4.404 -0.677 1.00 98.31 84 PHE A C 1
ATOM 663 O O . PHE A 1 84 ? -1.629 -5.004 -1.664 1.00 98.31 84 PHE A O 1
ATOM 670 N N . ILE A 1 85 ? -1.384 -4.811 0.572 1.00 97.44 85 ILE A N 1
ATOM 671 C CA . ILE A 1 85 ? -2.173 -5.981 0.945 1.00 97.44 85 ILE A CA 1
ATOM 672 C C . ILE A 1 85 ? -3.250 -5.473 1.896 1.00 97.44 85 ILE A C 1
ATOM 674 O O . ILE A 1 85 ? -2.945 -5.107 3.031 1.00 97.44 85 ILE A O 1
ATOM 678 N N . GLN A 1 86 ? -4.485 -5.387 1.405 1.00 97.44 86 GLN A N 1
ATOM 679 C CA . GLN A 1 86 ? -5.620 -4.998 2.232 1.00 97.44 86 GLN A CA 1
ATOM 680 C C . GLN A 1 86 ? -5.940 -6.105 3.240 1.00 97.44 86 GLN A C 1
ATOM 682 O O . GLN A 1 86 ? -5.775 -7.278 2.920 1.00 97.44 86 GLN A O 1
ATOM 687 N N . ASN A 1 87 ? -6.414 -5.765 4.435 1.00 95.94 87 ASN A N 1
ATOM 688 C CA . ASN A 1 87 ? -6.886 -6.768 5.379 1.00 95.94 87 ASN A CA 1
ATOM 689 C C . ASN A 1 87 ? -7.992 -7.612 4.705 1.00 95.94 87 ASN A C 1
ATOM 691 O O . ASN A 1 87 ? -8.961 -7.059 4.171 1.00 95.94 87 ASN A O 1
ATOM 695 N N . PRO A 1 88 ? -7.834 -8.948 4.645 1.00 95.12 88 PRO A N 1
ATOM 696 C CA . PRO A 1 88 ? -8.776 -9.827 3.972 1.00 95.12 88 PRO A CA 1
ATOM 697 C C . PRO A 1 88 ? -10.058 -10.050 4.778 1.00 95.12 88 PRO A C 1
ATOM 699 O O . PRO A 1 88 ? -10.941 -10.740 4.276 1.00 95.12 88 PRO A O 1
ATOM 702 N N . ARG A 1 89 ? -10.169 -9.532 6.006 1.00 94.44 89 ARG A N 1
ATOM 703 C CA . ARG A 1 89 ? -11.389 -9.567 6.819 1.00 94.44 89 ARG A CA 1
ATOM 704 C C . ARG A 1 89 ? -12.133 -8.240 6.759 1.00 94.44 89 ARG A C 1
ATOM 706 O O . ARG A 1 89 ? -11.568 -7.210 6.389 1.00 94.44 89 ARG A O 1
ATOM 713 N N . ILE A 1 90 ? -13.424 -8.276 7.069 1.00 92.69 90 ILE A N 1
ATOM 714 C CA . ILE A 1 90 ? -14.207 -7.056 7.261 1.00 92.69 90 ILE A CA 1
ATOM 715 C C . ILE A 1 90 ? -13.649 -6.341 8.490 1.00 92.69 90 ILE A C 1
ATOM 717 O O . ILE A 1 90 ? -13.595 -6.910 9.574 1.00 92.69 90 ILE A O 1
ATOM 721 N N . TYR A 1 91 ? -13.211 -5.102 8.296 1.00 92.00 91 TYR A N 1
ATOM 722 C CA . TYR A 1 91 ? -12.781 -4.255 9.394 1.00 92.00 91 TYR A CA 1
ATOM 723 C C . TYR A 1 91 ? -13.988 -3.528 9.978 1.00 92.00 91 TYR A C 1
ATOM 725 O O . TYR A 1 91 ? -14.765 -2.932 9.230 1.00 92.00 91 TYR A O 1
ATOM 733 N N . ILE A 1 92 ? -14.101 -3.565 11.300 1.00 91.44 92 ILE A N 1
ATOM 734 C CA . ILE A 1 92 ? -15.111 -2.862 12.086 1.00 91.44 92 ILE A CA 1
ATOM 735 C C . ILE A 1 92 ? -14.351 -1.923 13.010 1.00 91.44 92 ILE A C 1
ATOM 737 O O . ILE A 1 92 ? -13.448 -2.366 13.707 1.00 91.44 92 ILE A O 1
ATOM 741 N N . SER A 1 93 ? -14.662 -0.632 13.003 1.00 90.44 93 SER A N 1
ATOM 742 C CA . SER A 1 93 ? -14.028 0.314 13.923 1.00 90.44 93 SER A CA 1
ATOM 743 C C . SER A 1 93 ? -14.472 0.070 15.366 1.00 90.44 93 SER A C 1
ATOM 745 O O . SER A 1 93 ? -15.561 -0.436 15.619 1.00 90.44 93 SER A O 1
ATOM 747 N N . LYS A 1 94 ? -13.678 0.517 16.343 1.00 90.62 94 LYS A N 1
ATOM 748 C CA . LYS A 1 94 ? -14.058 0.465 17.766 1.00 90.62 94 LYS A CA 1
ATOM 749 C C . LYS A 1 94 ? -15.418 1.096 18.055 1.00 90.62 94 LYS A C 1
ATOM 751 O O . LYS A 1 94 ? -16.178 0.576 18.860 1.00 90.62 94 LYS A O 1
ATOM 756 N N . GLN A 1 95 ? -15.729 2.204 17.386 1.00 89.62 95 GLN A N 1
ATOM 757 C CA . GLN A 1 95 ? -17.027 2.854 17.518 1.00 89.62 95 GLN A CA 1
ATOM 758 C C . GLN A 1 95 ? -18.160 1.949 17.021 1.00 89.62 95 GLN A C 1
ATOM 760 O O . GLN A 1 95 ? -19.161 1.801 17.714 1.00 89.62 95 GLN A O 1
ATOM 765 N N . GLU A 1 96 ? -17.997 1.332 15.848 1.00 90.19 96 GLU A N 1
ATOM 766 C CA . GLU A 1 96 ? -18.969 0.376 15.306 1.00 90.19 96 GLU A CA 1
ATOM 767 C C . GLU A 1 96 ? -19.089 -0.867 16.197 1.00 90.19 96 GLU A C 1
ATOM 769 O O . GLU A 1 96 ? -20.197 -1.313 16.453 1.00 90.19 96 GLU A O 1
ATOM 774 N N . TYR A 1 97 ? -17.984 -1.359 16.762 1.00 91.62 97 TYR A N 1
ATOM 775 C CA . TYR A 1 97 ? -17.992 -2.471 17.713 1.00 91.62 97 TYR A CA 1
ATOM 776 C C . TYR A 1 97 ? -18.798 -2.156 18.984 1.00 91.62 97 TYR A C 1
ATOM 778 O O . TYR A 1 97 ? -19.623 -2.964 19.399 1.00 91.62 97 TYR A O 1
ATOM 786 N N . VAL A 1 98 ? -18.622 -0.973 19.588 1.00 89.88 98 VAL A N 1
ATOM 787 C CA . VAL A 1 98 ? -19.426 -0.564 20.761 1.00 89.88 98 VAL A CA 1
ATOM 788 C C . VAL A 1 98 ? -20.902 -0.437 20.399 1.00 89.88 98 VAL A C 1
ATOM 790 O O . VAL A 1 98 ? -21.763 -0.860 21.167 1.00 89.88 98 VAL A O 1
ATOM 793 N N . ILE A 1 99 ? -21.197 0.115 19.221 1.00 87.69 99 ILE A N 1
ATOM 794 C CA . ILE A 1 99 ? -22.560 0.200 18.687 1.00 87.69 99 ILE A CA 1
ATOM 795 C C . ILE A 1 99 ? -23.167 -1.205 18.533 1.00 87.69 99 ILE A C 1
ATOM 797 O O . ILE A 1 99 ? -24.292 -1.436 18.979 1.00 87.69 99 ILE A O 1
ATOM 801 N N . ASP A 1 100 ? -22.421 -2.159 17.979 1.00 87.06 100 ASP A N 1
ATOM 802 C CA . ASP A 1 100 ? -22.871 -3.544 17.825 1.00 87.06 100 ASP A CA 1
ATOM 803 C C . ASP A 1 100 ? -23.120 -4.229 19.183 1.00 87.06 100 ASP A C 1
ATOM 805 O O . ASP A 1 100 ? -24.082 -4.987 19.316 1.00 87.06 100 ASP A O 1
ATOM 809 N N . LEU A 1 101 ? -22.297 -3.940 20.202 1.00 86.62 101 LEU A N 1
ATOM 810 C CA . LEU A 1 101 ? -22.448 -4.486 21.558 1.00 86.62 101 LEU A CA 1
ATOM 811 C C . LEU A 1 101 ? -23.690 -3.964 22.292 1.00 86.62 101 LEU A C 1
ATOM 813 O O . LEU A 1 101 ? -24.378 -4.743 22.950 1.00 86.62 101 LEU A O 1
ATOM 817 N N . LEU A 1 102 ? -23.954 -2.658 22.204 1.00 84.62 102 LEU A N 1
ATOM 818 C CA . LEU A 1 102 ? -25.087 -1.993 22.863 1.00 84.62 102 LEU A CA 1
ATOM 819 C C . LEU A 1 102 ? -26.431 -2.346 22.211 1.00 84.62 102 LEU A C 1
ATOM 821 O O . LEU A 1 102 ? -27.472 -2.413 22.864 1.00 84.62 102 LEU A O 1
ATOM 825 N N . GLY A 1 103 ? -26.424 -2.563 20.895 1.00 78.56 103 GLY A N 1
ATOM 826 C CA . GLY A 1 103 ? -27.647 -2.721 20.120 1.00 78.56 103 GLY A CA 1
ATOM 827 C C . GLY A 1 103 ? -28.424 -1.408 19.938 1.00 78.56 103 GLY A C 1
ATOM 828 O O . GLY A 1 103 ? -28.164 -0.378 20.556 1.00 78.56 103 GLY A O 1
ATOM 829 N N . ILE A 1 104 ? -29.399 -1.436 19.026 1.00 70.94 104 ILE A N 1
ATOM 830 C CA . ILE A 1 104 ? -30.072 -0.230 18.505 1.00 70.94 104 ILE A CA 1
ATOM 831 C C . ILE A 1 104 ? -30.837 0.546 19.589 1.00 70.94 104 ILE A C 1
ATOM 833 O O . ILE A 1 104 ? -30.887 1.776 19.534 1.00 70.94 104 ILE A O 1
ATOM 837 N N . ASP A 1 105 ? -31.429 -0.155 20.557 1.00 72.88 105 ASP A N 1
ATOM 838 C CA . ASP A 1 105 ? -32.299 0.459 21.562 1.00 72.88 105 ASP A CA 1
ATOM 839 C C . ASP A 1 105 ? -31.492 1.272 22.594 1.00 72.88 105 ASP A C 1
ATOM 841 O O . ASP A 1 105 ? -31.855 2.409 22.899 1.00 72.88 105 ASP A O 1
ATOM 845 N N . GLU A 1 106 ? -30.345 0.752 23.046 1.00 73.06 106 GLU A N 1
ATOM 846 C CA . GLU A 1 106 ? -29.490 1.403 24.052 1.00 73.06 106 GLU A CA 1
ATOM 847 C C . GLU A 1 106 ? -28.716 2.604 23.479 1.00 73.06 106 GLU A C 1
ATOM 849 O O . GLU A 1 106 ? -28.511 3.599 24.174 1.00 73.06 106 GLU A O 1
ATOM 854 N N . ILE A 1 107 ? -28.364 2.579 22.184 1.00 76.00 107 ILE A N 1
ATOM 855 C CA . ILE A 1 107 ? -27.649 3.687 21.516 1.00 76.00 107 ILE A CA 1
ATOM 856 C C . ILE A 1 107 ? -28.434 5.001 21.571 1.00 76.00 107 ILE A C 1
ATOM 858 O O . ILE A 1 107 ? -27.848 6.079 21.637 1.00 76.00 107 ILE A O 1
ATOM 862 N N . SER A 1 108 ? -29.765 4.930 21.513 1.00 76.50 108 SER A N 1
ATOM 863 C CA . SER A 1 108 ? -30.608 6.130 21.501 1.00 76.50 108 SER A CA 1
ATOM 864 C C . SER A 1 108 ? -30.648 6.866 22.846 1.00 76.50 108 SER A C 1
ATOM 866 O O . SER A 1 108 ? -31.053 8.030 22.891 1.00 76.50 108 SER A O 1
ATOM 868 N N . GLU A 1 109 ? -30.213 6.200 23.918 1.00 82.56 109 GLU A N 1
ATOM 869 C CA . GLU A 1 109 ? -30.262 6.702 25.292 1.00 82.56 109 GLU A CA 1
ATOM 870 C C . GLU A 1 109 ? -28.897 7.172 25.813 1.00 82.56 109 GLU A C 1
ATOM 872 O O . GLU A 1 109 ? -28.848 7.882 26.818 1.00 82.56 109 GLU A O 1
ATOM 877 N N . ILE A 1 110 ? -27.805 6.838 25.118 1.00 84.44 110 ILE A N 1
ATOM 878 C CA . ILE A 1 110 ? -26.447 7.241 25.496 1.00 84.44 110 ILE A CA 1
ATOM 879 C C . ILE A 1 110 ? -26.047 8.584 24.882 1.00 84.44 110 ILE A C 1
ATOM 881 O O . ILE A 1 110 ? -26.328 8.908 23.725 1.00 84.44 110 ILE A O 1
ATOM 885 N N . SER A 1 111 ? -25.349 9.387 25.676 1.00 87.38 111 SER A N 1
ATOM 886 C CA . SER A 1 111 ? -24.724 10.623 25.216 1.00 87.38 111 SER A CA 1
ATOM 887 C C . SER A 1 111 ? -23.453 10.351 24.399 1.00 87.38 111 SER A C 1
ATOM 889 O O . SER A 1 111 ? -22.855 9.277 24.463 1.00 87.38 111 SER A O 1
ATOM 891 N N . SER A 1 112 ? -23.002 11.356 23.640 1.00 86.19 112 SER A N 1
ATOM 892 C CA . SER A 1 112 ? -21.734 11.287 22.898 1.00 86.19 112 SER A CA 1
ATOM 893 C C . SER A 1 112 ? -20.535 11.013 23.804 1.00 86.19 112 SER A C 1
ATOM 895 O O . SER A 1 112 ? -19.644 10.258 23.429 1.00 86.19 112 SER A O 1
ATOM 897 N N . ASP A 1 113 ? -20.534 11.614 24.992 1.00 89.25 113 ASP A N 1
ATOM 898 C CA . ASP A 1 113 ? -19.421 11.539 25.937 1.00 89.25 113 ASP A CA 1
ATOM 899 C C . ASP A 1 113 ? -19.353 10.144 26.580 1.00 89.25 113 ASP A C 1
ATOM 901 O O . ASP A 1 113 ? -18.269 9.605 26.792 1.00 89.25 113 ASP A O 1
ATOM 905 N N . GLU A 1 114 ? -20.510 9.522 26.836 1.00 88.75 114 GLU A N 1
ATOM 906 C CA . GLU A 1 114 ? -20.590 8.134 27.303 1.00 88.75 114 GLU A CA 1
ATOM 907 C C . GLU A 1 114 ? -20.094 7.157 26.234 1.00 88.75 114 GLU A C 1
ATOM 909 O O . GLU A 1 114 ? -19.303 6.270 26.551 1.00 88.75 114 GLU A O 1
ATOM 914 N N . LEU A 1 115 ? -20.482 7.350 24.967 1.00 87.00 115 LEU A N 1
ATOM 915 C CA . LEU A 1 115 ? -19.985 6.526 23.862 1.00 87.00 115 LEU A CA 1
ATOM 916 C C . LEU A 1 115 ? -18.458 6.612 23.734 1.00 87.00 115 LEU A C 1
ATOM 918 O O . LEU A 1 115 ? -17.791 5.593 23.566 1.00 87.00 115 LEU A O 1
ATOM 922 N N . GLU A 1 116 ? -17.896 7.819 23.819 1.00 89.06 116 GLU A N 1
ATOM 923 C CA . GLU A 1 116 ? -16.448 8.026 23.742 1.00 89.06 116 GLU A CA 1
ATOM 924 C C . GLU A 1 116 ? -15.719 7.346 24.907 1.00 89.06 116 GLU A C 1
ATOM 926 O O . GLU A 1 116 ? -14.715 6.665 24.688 1.00 89.06 116 GLU A O 1
ATOM 931 N N . GLN A 1 117 ? -16.259 7.445 26.125 1.00 90.31 117 GLN A N 1
ATOM 932 C CA . GLN A 1 117 ? -15.702 6.757 27.287 1.00 90.31 117 GLN A CA 1
ATOM 933 C C . GLN A 1 117 ? -15.737 5.231 27.113 1.00 90.31 117 GLN A C 1
ATOM 935 O O . GLN A 1 117 ? -14.736 4.564 27.369 1.00 90.31 117 GLN A O 1
ATOM 940 N N . MET A 1 118 ? -16.840 4.680 26.600 1.00 89.94 118 MET A N 1
ATOM 941 C CA . MET A 1 118 ? -16.941 3.247 26.309 1.00 89.94 118 MET A CA 1
ATOM 942 C C . MET A 1 118 ? -15.908 2.791 25.279 1.00 89.94 118 MET A C 1
ATOM 944 O O . MET A 1 118 ? -15.318 1.732 25.455 1.00 89.94 118 MET A O 1
ATOM 948 N N . ILE A 1 119 ? -15.659 3.587 24.233 1.00 89.81 119 ILE A N 1
ATOM 949 C CA . ILE A 1 119 ? -14.637 3.292 23.217 1.00 89.81 119 ILE A CA 1
ATOM 950 C C . ILE A 1 119 ? -13.234 3.237 23.835 1.00 89.81 119 ILE A C 1
ATOM 952 O O . ILE A 1 119 ? -12.425 2.390 23.452 1.00 89.81 119 ILE A O 1
ATOM 956 N N . VAL A 1 120 ? -12.935 4.138 24.774 1.00 90.81 120 VAL A N 1
ATOM 957 C CA . VAL A 1 120 ? -11.647 4.175 25.486 1.00 90.81 120 VAL A CA 1
ATOM 958 C C . VAL A 1 120 ? -11.476 2.967 26.407 1.00 90.81 120 VAL A C 1
ATOM 960 O O . VAL A 1 120 ? -10.367 2.449 26.523 1.00 90.81 120 VAL A O 1
ATOM 963 N N . ASP A 1 121 ? -12.564 2.506 27.022 1.00 91.62 121 ASP A N 1
ATOM 964 C CA . ASP A 1 121 ? -12.558 1.409 27.993 1.00 91.62 121 ASP A CA 1
ATOM 965 C C . ASP A 1 121 ? -12.669 0.011 27.349 1.00 91.62 121 ASP A C 1
ATOM 967 O O . ASP A 1 121 ? -12.702 -0.994 28.064 1.00 91.62 121 ASP A O 1
ATOM 971 N N . ILE A 1 122 ? -12.707 -0.078 26.011 1.00 91.94 122 ILE A N 1
ATOM 972 C CA . ILE A 1 122 ? -12.714 -1.356 25.284 1.00 91.94 122 ILE A CA 1
ATOM 973 C C . ILE A 1 122 ? -11.514 -2.212 25.703 1.00 91.94 122 ILE A C 1
ATOM 975 O O . ILE A 1 122 ? -10.360 -1.778 25.662 1.00 91.94 122 ILE A O 1
ATO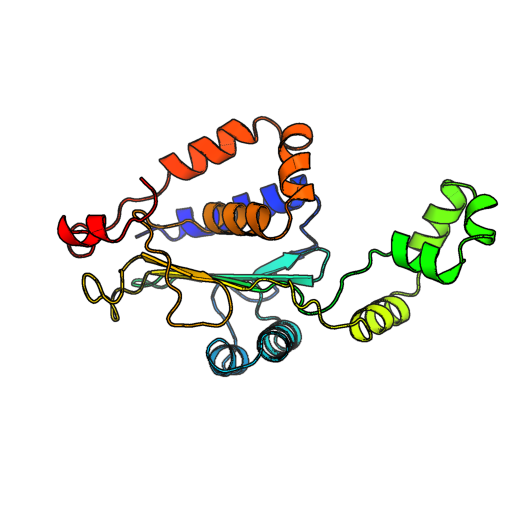M 979 N N . ASN A 1 123 ? -11.784 -3.480 26.012 1.00 92.44 123 ASN A N 1
ATOM 980 C CA . ASN A 1 123 ? -10.741 -4.487 26.124 1.00 92.44 123 ASN A CA 1
ATOM 981 C C . ASN A 1 123 ? -10.144 -4.775 24.734 1.00 92.44 123 ASN A C 1
ATOM 983 O O . ASN A 1 123 ? -10.803 -5.359 23.874 1.00 92.44 123 ASN A O 1
ATOM 987 N N . GLU A 1 124 ? -8.888 -4.375 24.521 1.00 90.31 124 GLU A N 1
ATOM 988 C CA . GLU A 1 124 ? -8.187 -4.553 23.243 1.00 90.31 124 GLU A CA 1
ATOM 989 C C . GLU A 1 124 ? -8.104 -6.024 22.816 1.00 90.31 124 GLU A C 1
ATOM 991 O O . GLU A 1 124 ? -8.250 -6.319 21.637 1.00 90.31 124 GLU A O 1
ATOM 996 N N . GLU A 1 125 ? -7.911 -6.964 23.749 1.00 92.06 125 GLU A N 1
ATOM 997 C CA . GLU A 1 125 ? -7.795 -8.389 23.405 1.00 92.06 125 GLU A CA 1
ATOM 998 C C . GLU A 1 125 ? -9.119 -8.951 22.869 1.00 92.06 125 GLU A C 1
ATOM 1000 O O . GLU A 1 125 ? -9.127 -9.718 21.907 1.00 92.06 125 GLU A O 1
ATOM 1005 N N . GLU A 1 126 ? -10.243 -8.531 23.456 1.00 91.25 126 GLU A N 1
ATOM 1006 C CA . GLU A 1 126 ? -11.582 -8.916 22.995 1.00 91.25 126 GLU A CA 1
ATOM 1007 C C . GLU A 1 126 ? -11.902 -8.296 21.634 1.00 91.25 126 GLU A C 1
ATOM 1009 O O . GLU A 1 126 ? -12.466 -8.963 20.769 1.00 91.25 126 GLU A O 1
ATOM 1014 N N . TYR A 1 127 ? -11.512 -7.037 21.423 1.00 92.25 127 TYR A N 1
ATOM 1015 C CA . TYR A 1 127 ? -11.717 -6.348 20.153 1.00 92.25 127 TYR A CA 1
ATOM 1016 C C . TYR A 1 127 ? -10.888 -6.961 19.015 1.00 92.25 127 TYR A C 1
ATOM 1018 O O . TYR A 1 127 ? -11.417 -7.202 17.931 1.00 92.25 127 TYR A O 1
ATOM 1026 N N . GLU A 1 128 ? -9.615 -7.280 19.254 1.00 89.75 128 GLU A N 1
ATOM 1027 C CA . GLU A 1 128 ? -8.775 -7.958 18.258 1.00 89.75 128 GLU A CA 1
ATOM 1028 C C . GLU A 1 128 ? -9.312 -9.366 17.945 1.00 89.75 128 GLU A C 1
ATOM 1030 O O . GLU A 1 128 ? -9.394 -9.754 16.777 1.00 89.75 128 GLU A O 1
ATOM 1035 N N . GLN A 1 129 ? -9.783 -10.107 18.958 1.00 91.31 129 GLN A N 1
ATOM 1036 C CA . GLN A 1 129 ? -10.458 -11.386 18.727 1.00 91.31 129 GLN A CA 1
ATOM 1037 C C . GLN A 1 129 ? -11.739 -11.210 17.891 1.00 91.31 129 GLN A C 1
ATOM 1039 O O . GLN A 1 129 ? -11.970 -11.981 16.957 1.00 91.31 129 GLN A O 1
ATOM 1044 N N . TYR A 1 130 ? -12.552 -10.190 18.180 1.00 92.50 130 TYR A N 1
ATOM 1045 C CA . TYR A 1 130 ? -13.752 -9.877 17.403 1.00 92.50 130 TYR A CA 1
ATOM 1046 C C . TYR A 1 130 ? -13.426 -9.613 15.927 1.00 92.50 130 TYR A C 1
ATOM 1048 O O . TYR A 1 130 ? -14.126 -10.120 15.047 1.00 92.50 130 TYR A O 1
ATOM 1056 N N . LEU A 1 131 ? -12.350 -8.869 15.641 1.00 91.69 131 LEU A N 1
ATOM 1057 C CA . LEU A 1 131 ? -11.874 -8.615 14.277 1.00 91.69 131 LEU A CA 1
ATOM 1058 C C . LEU A 1 131 ? -11.421 -9.899 13.564 1.00 91.69 131 LEU A C 1
ATOM 1060 O O . LEU A 1 131 ? -11.728 -10.102 12.384 1.00 91.69 131 LEU A O 1
ATOM 1064 N N . ASP A 1 132 ? -10.738 -10.796 14.273 1.00 88.00 132 ASP A N 1
ATOM 1065 C CA . ASP A 1 132 ? -10.280 -12.081 13.734 1.00 88.00 132 ASP A CA 1
ATOM 1066 C C . ASP A 1 132 ? -11.425 -13.050 13.399 1.00 88.00 132 ASP A C 1
ATOM 1068 O O . ASP A 1 132 ? -11.274 -13.934 12.543 1.00 88.00 132 ASP A O 1
ATOM 1072 N N . GLU A 1 133 ? -12.580 -12.877 14.035 1.00 90.38 133 GLU A N 1
ATOM 1073 C CA . GLU A 1 133 ? -13.788 -13.669 13.798 1.00 90.38 133 GLU A CA 1
ATOM 1074 C C . GLU A 1 133 ? -14.648 -13.128 12.643 1.00 90.38 133 GLU A C 1
ATOM 1076 O O . GLU A 1 133 ? -15.510 -13.852 12.135 1.00 90.38 133 GLU A O 1
ATOM 1081 N N . GLN A 1 134 ? -14.374 -11.912 12.153 1.00 93.56 134 GLN A N 1
ATOM 1082 C CA . GLN A 1 134 ? -15.130 -11.311 11.052 1.00 93.56 134 GLN A CA 1
ATOM 1083 C C . GLN A 1 134 ? -15.022 -12.105 9.750 1.00 93.56 134 GLN A C 1
ATOM 1085 O O . GLN A 1 134 ? -14.019 -12.769 9.449 1.00 93.56 134 GLN A O 1
ATOM 1090 N N . GLU A 1 135 ? -16.062 -11.991 8.924 1.00 93.69 135 GLU A N 1
ATOM 1091 C CA . GLU A 1 135 ? -16.105 -12.630 7.614 1.00 93.69 135 GLU A CA 1
ATOM 1092 C C . GLU A 1 135 ? -14.986 -12.136 6.684 1.00 93.69 135 GLU A C 1
ATOM 1094 O O . GLU A 1 135 ? -14.401 -11.062 6.844 1.00 93.69 135 GLU A O 1
ATOM 1099 N N . ILE A 1 136 ? -14.696 -12.941 5.661 1.00 93.25 136 ILE A N 1
ATOM 1100 C CA . ILE A 1 136 ? -13.742 -12.564 4.621 1.00 93.25 136 ILE A CA 1
ATOM 1101 C C . ILE A 1 136 ? -14.325 -11.433 3.773 1.00 93.25 136 ILE A C 1
ATOM 1103 O O . ILE A 1 136 ? -15.364 -11.580 3.129 1.00 93.25 136 ILE A O 1
ATOM 1107 N N . ASN A 1 137 ? -13.583 -10.336 3.682 1.00 92.56 137 ASN A N 1
ATOM 1108 C CA . ASN A 1 137 ? -13.838 -9.259 2.748 1.00 92.56 137 ASN A CA 1
ATOM 1109 C C . ASN A 1 137 ? -13.438 -9.690 1.328 1.00 92.56 137 ASN A C 1
ATOM 1111 O O . ASN A 1 137 ? -12.295 -9.546 0.891 1.00 92.56 137 ASN A O 1
ATOM 1115 N N . ILE A 1 138 ? -14.411 -10.191 0.567 1.00 89.25 138 ILE A N 1
ATOM 1116 C CA . ILE A 1 138 ? -14.220 -10.598 -0.835 1.00 89.25 138 ILE A CA 1
ATOM 1117 C C . ILE A 1 138 ? -13.846 -9.437 -1.771 1.00 89.25 138 ILE A C 1
ATOM 1119 O O . ILE A 1 138 ? -13.422 -9.679 -2.900 1.00 89.25 138 ILE A O 1
ATOM 1123 N N . GLN A 1 139 ? -14.019 -8.189 -1.323 1.00 91.31 139 GLN A N 1
ATOM 1124 C CA . GLN A 1 139 ? -13.676 -6.977 -2.069 1.00 91.31 139 GLN A CA 1
ATOM 1125 C C . GLN A 1 139 ? -12.273 -6.458 -1.724 1.00 91.31 139 GLN A C 1
ATOM 1127 O O . GLN A 1 139 ? -11.832 -5.465 -2.305 1.00 91.31 139 GLN A O 1
ATOM 1132 N N . ALA A 1 140 ? -11.569 -7.107 -0.790 1.00 94.38 140 ALA A N 1
ATOM 1133 C CA . ALA A 1 140 ? -10.242 -6.695 -0.368 1.00 94.38 140 ALA A CA 1
ATOM 1134 C C . ALA A 1 140 ? -9.244 -6.783 -1.532 1.00 94.38 140 ALA A C 1
ATOM 1136 O O . ALA A 1 140 ? -9.098 -7.818 -2.193 1.00 94.38 140 ALA A O 1
ATOM 1137 N N . ASN A 1 141 ? -8.532 -5.685 -1.766 1.00 94.50 141 ASN A N 1
ATOM 1138 C CA . ASN A 1 141 ? -7.617 -5.548 -2.887 1.00 94.50 141 ASN A CA 1
ATOM 1139 C C . ASN A 1 141 ? -6.181 -5.919 -2.506 1.00 94.50 141 ASN A C 1
ATOM 1141 O O . ASN A 1 141 ? -5.688 -5.589 -1.430 1.00 94.50 141 ASN A O 1
ATOM 1145 N N . ILE A 1 142 ? -5.469 -6.512 -3.463 1.00 95.62 142 ILE A N 1
ATOM 1146 C CA . ILE A 1 142 ? -4.008 -6.574 -3.455 1.00 95.62 142 ILE A CA 1
ATOM 1147 C C . ILE A 1 142 ? -3.514 -5.804 -4.669 1.00 95.62 142 ILE A C 1
ATOM 1149 O O . ILE A 1 142 ? -3.970 -6.047 -5.787 1.00 95.62 142 ILE A O 1
ATOM 1153 N N . PHE A 1 143 ? -2.550 -4.915 -4.463 1.00 96.81 143 PHE A N 1
ATOM 1154 C CA . PHE A 1 143 ? -1.811 -4.293 -5.555 1.00 96.81 143 PHE A CA 1
ATOM 1155 C C . PHE A 1 143 ? -0.333 -4.599 -5.407 1.00 96.81 143 PHE A C 1
ATOM 1157 O O . PHE A 1 143 ? 0.210 -4.569 -4.303 1.00 96.81 143 PHE A O 1
ATOM 1164 N N . ARG A 1 144 ? 0.343 -4.845 -6.524 1.00 95.88 144 ARG A N 1
ATOM 1165 C CA . ARG A 1 144 ? 1.798 -4.988 -6.547 1.00 95.88 144 ARG A CA 1
ATOM 1166 C C . ARG A 1 144 ? 2.361 -4.157 -7.675 1.00 95.88 144 ARG A C 1
ATOM 1168 O O . ARG A 1 144 ? 1.853 -4.231 -8.779 1.00 95.88 144 ARG A O 1
ATOM 1175 N N . TYR A 1 145 ? 3.385 -3.368 -7.414 1.00 97.06 145 TYR A N 1
ATOM 1176 C CA . TYR A 1 145 ? 4.134 -2.672 -8.449 1.00 97.06 145 TYR A CA 1
ATOM 1177 C C . TYR A 1 145 ? 5.518 -3.289 -8.561 1.00 97.06 145 TYR A C 1
ATOM 1179 O O . TYR A 1 145 ? 6.207 -3.405 -7.547 1.00 97.06 145 TYR A O 1
ATOM 1187 N N . ASP A 1 146 ? 5.932 -3.613 -9.781 1.00 95.38 146 ASP A N 1
ATOM 1188 C CA . ASP A 1 146 ? 7.241 -4.181 -10.067 1.00 95.38 146 ASP A CA 1
ATOM 1189 C C . ASP A 1 146 ? 7.974 -3.373 -11.139 1.00 95.38 146 ASP A C 1
ATOM 1191 O O . ASP A 1 146 ? 7.412 -2.941 -12.149 1.00 95.38 146 ASP A O 1
ATOM 1195 N N . LEU A 1 147 ? 9.273 -3.196 -10.903 1.00 94.94 147 LEU A N 1
ATOM 1196 C CA . LEU A 1 147 ? 10.247 -2.780 -11.900 1.00 94.94 147 LEU A CA 1
ATOM 1197 C C . LEU A 1 147 ? 11.176 -3.970 -12.172 1.00 94.94 147 LEU A C 1
ATOM 1199 O O . LEU A 1 147 ? 12.113 -4.204 -11.400 1.00 94.94 147 LEU A O 1
ATOM 1203 N N . ASP A 1 148 ? 10.900 -4.729 -13.234 1.00 90.19 148 ASP A N 1
ATOM 1204 C CA . ASP A 1 148 ? 11.582 -5.993 -13.535 1.00 90.19 148 ASP A CA 1
ATOM 1205 C C . ASP A 1 148 ? 12.453 -5.904 -14.794 1.00 90.19 148 ASP A C 1
ATOM 1207 O O . ASP A 1 148 ? 12.013 -6.109 -15.925 1.00 90.19 148 ASP A O 1
ATOM 1211 N N . GLU A 1 149 ? 13.740 -5.632 -14.577 1.00 90.75 149 GLU A N 1
ATOM 1212 C CA . GLU A 1 149 ? 14.755 -5.640 -15.633 1.00 90.75 149 GLU A CA 1
ATOM 1213 C C . GLU A 1 149 ? 14.992 -7.037 -16.226 1.00 90.75 149 GLU A C 1
ATOM 1215 O O . GLU A 1 149 ? 15.285 -7.154 -17.415 1.00 90.75 149 GLU A O 1
ATOM 1220 N N . LYS A 1 150 ? 14.903 -8.099 -15.416 1.00 89.75 150 LYS A N 1
ATOM 1221 C CA . LYS A 1 150 ? 15.306 -9.451 -15.835 1.00 89.75 150 LYS A CA 1
ATOM 1222 C C . LYS A 1 150 ? 14.215 -10.155 -16.625 1.00 89.75 150 LYS A C 1
ATOM 1224 O O . LYS A 1 150 ? 14.532 -10.867 -17.573 1.00 89.75 150 LYS A O 1
ATOM 1229 N N . GLY A 1 151 ? 12.962 -9.977 -16.219 1.00 88.88 151 GLY A N 1
ATOM 1230 C CA . GLY A 1 151 ? 11.807 -10.542 -16.906 1.00 88.88 151 GLY A CA 1
ATOM 1231 C C . GLY A 1 151 ? 11.340 -9.719 -18.101 1.00 88.88 151 GLY A C 1
ATOM 1232 O O . GLY A 1 151 ? 10.420 -10.153 -18.785 1.00 88.88 151 GLY A O 1
ATOM 1233 N N . TYR A 1 152 ? 11.914 -8.538 -18.353 1.00 92.81 152 TYR A N 1
ATOM 1234 C CA . TYR A 1 152 ? 11.461 -7.662 -19.432 1.00 92.81 152 TYR A CA 1
ATOM 1235 C C . TYR A 1 152 ? 11.440 -8.376 -20.790 1.00 92.81 152 TYR A C 1
ATOM 1237 O O . TYR A 1 152 ? 12.470 -8.799 -21.321 1.00 92.81 152 TYR A O 1
ATOM 1245 N N . ALA A 1 153 ? 10.247 -8.438 -21.373 1.00 91.69 153 ALA A N 1
ATOM 1246 C CA . ALA A 1 153 ? 9.986 -8.964 -22.698 1.00 91.69 153 ALA A CA 1
ATOM 1247 C C . ALA A 1 153 ? 9.035 -7.984 -23.404 1.00 91.69 153 ALA A C 1
ATOM 1249 O O . ALA A 1 153 ? 7.868 -7.904 -23.031 1.00 91.69 153 ALA A O 1
ATOM 1250 N N . PRO A 1 154 ? 9.503 -7.215 -24.398 1.00 90.12 154 PRO A N 1
ATOM 1251 C CA . PRO A 1 154 ? 8.687 -6.215 -25.085 1.00 90.12 154 PRO A CA 1
ATOM 1252 C C . PRO A 1 154 ? 7.331 -6.774 -25.540 1.00 90.12 154 PRO A C 1
ATOM 1254 O O . PRO A 1 154 ? 7.304 -7.834 -26.169 1.00 90.12 154 PRO A O 1
ATOM 1257 N N . LEU A 1 155 ? 6.239 -6.053 -25.263 1.00 88.38 155 LEU A N 1
ATOM 1258 C CA . LEU A 1 155 ? 4.845 -6.435 -25.574 1.00 88.38 155 LEU A CA 1
ATOM 1259 C C . LEU A 1 155 ? 4.294 -7.682 -24.847 1.00 88.38 155 LEU A C 1
ATOM 1261 O O . LEU A 1 155 ? 3.204 -8.149 -25.175 1.00 88.38 155 LEU A O 1
ATOM 1265 N N . ILE A 1 156 ? 5.057 -8.275 -23.926 1.00 89.25 156 ILE A N 1
ATOM 1266 C CA . ILE A 1 156 ? 4.691 -9.510 -23.207 1.00 89.25 156 ILE A CA 1
ATOM 1267 C C . ILE A 1 156 ? 4.806 -9.298 -21.695 1.00 89.25 156 ILE A C 1
ATOM 1269 O O . ILE A 1 156 ? 3.921 -9.670 -20.928 1.00 89.25 156 ILE A O 1
ATOM 1273 N N . HIS A 1 157 ? 5.918 -8.711 -21.263 1.00 90.56 157 HIS A N 1
ATOM 1274 C CA . HIS A 1 157 ? 6.249 -8.428 -19.879 1.00 90.56 157 HIS A CA 1
ATOM 1275 C C . HIS A 1 157 ? 6.940 -7.067 -19.798 1.00 90.56 157 HIS A C 1
ATOM 1277 O O . HIS A 1 157 ? 8.150 -6.937 -20.017 1.00 90.56 157 HIS A O 1
ATOM 1283 N N . SER A 1 158 ? 6.149 -6.032 -19.533 1.00 92.25 158 SER A N 1
ATOM 1284 C CA . SER A 1 158 ? 6.633 -4.658 -19.500 1.00 92.25 158 SER A CA 1
ATOM 1285 C C . SER A 1 158 ? 7.580 -4.419 -18.325 1.00 92.25 158 SER A C 1
ATOM 1287 O O . SER A 1 158 ? 7.482 -5.034 -17.267 1.00 92.25 158 SER A O 1
ATOM 1289 N N . PHE A 1 159 ? 8.528 -3.503 -18.507 1.00 94.19 159 PHE A N 1
ATOM 1290 C CA . PHE A 1 159 ? 9.578 -3.251 -17.518 1.00 94.19 159 PHE A CA 1
ATOM 1291 C C . PHE A 1 159 ? 9.053 -2.647 -16.209 1.00 94.19 159 PHE A C 1
ATOM 1293 O O . PHE A 1 159 ? 9.650 -2.848 -15.157 1.00 94.19 159 PHE A O 1
ATOM 1300 N N . SER A 1 160 ? 7.957 -1.893 -16.281 1.00 95.06 160 SER A N 1
ATOM 1301 C CA . SER A 1 160 ? 7.305 -1.222 -15.158 1.00 95.06 160 SER A CA 1
ATOM 1302 C C . SER A 1 160 ? 5.816 -1.520 -15.233 1.00 95.06 160 SER A C 1
ATOM 1304 O O . SER A 1 160 ? 5.173 -1.137 -16.215 1.00 95.06 160 SER A O 1
ATOM 1306 N N . HIS A 1 161 ? 5.263 -2.206 -14.236 1.00 95.38 161 HIS A N 1
ATOM 1307 C CA . HIS A 1 161 ? 3.853 -2.592 -14.248 1.00 95.38 161 HIS A CA 1
ATOM 1308 C C . HIS A 1 161 ? 3.257 -2.744 -12.853 1.00 95.38 161 HIS A C 1
ATOM 1310 O O . HIS A 1 161 ? 3.961 -2.926 -11.861 1.00 95.38 161 HIS A O 1
ATOM 1316 N N . ILE A 1 162 ? 1.928 -2.665 -12.798 1.00 95.62 162 ILE A N 1
ATOM 1317 C CA . ILE A 1 162 ? 1.127 -2.981 -11.617 1.00 95.62 162 ILE A CA 1
ATOM 1318 C C . ILE A 1 162 ? 0.382 -4.296 -11.849 1.00 95.62 162 ILE A C 1
ATOM 1320 O O . ILE A 1 162 ? -0.278 -4.453 -12.872 1.00 95.62 162 ILE A O 1
ATOM 1324 N N . HIS A 1 163 ? 0.419 -5.198 -10.877 1.00 94.38 163 HIS A N 1
ATOM 1325 C CA . HIS A 1 163 ? -0.533 -6.289 -10.731 1.00 94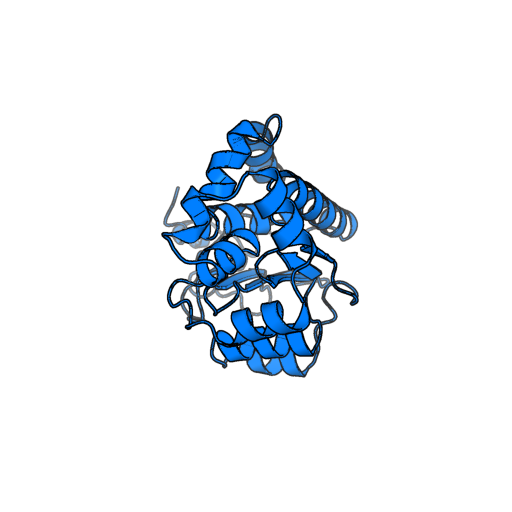.38 163 HIS A CA 1
ATOM 1326 C C . HIS A 1 163 ? -1.715 -5.859 -9.867 1.00 94.38 163 HIS A C 1
ATOM 1328 O O . HIS A 1 163 ? -1.540 -5.168 -8.856 1.00 94.38 163 HIS A O 1
ATOM 1334 N N . MET A 1 164 ? -2.909 -6.306 -10.251 1.00 92.06 164 MET A N 1
ATOM 1335 C CA . MET A 1 164 ? -4.133 -6.146 -9.468 1.00 92.06 164 MET A CA 1
ATOM 1336 C C . MET A 1 164 ? -4.689 -7.521 -9.101 1.00 92.06 164 MET A C 1
ATOM 1338 O O . MET A 1 164 ? -4.946 -8.358 -9.967 1.00 92.06 164 MET A O 1
ATOM 1342 N N . GLY A 1 165 ? -4.878 -7.743 -7.805 1.00 91.00 165 GLY A N 1
ATOM 1343 C CA . GLY A 1 165 ? -5.230 -9.040 -7.245 1.00 91.00 165 GLY A CA 1
ATOM 1344 C C . GLY A 1 165 ? -4.077 -10.044 -7.303 1.00 91.00 165 GLY A C 1
ATOM 1345 O O . GLY A 1 165 ? -2.905 -9.687 -7.399 1.00 91.00 165 GLY A O 1
ATOM 1346 N N . LEU A 1 166 ? -4.434 -11.326 -7.231 1.00 89.38 166 LEU A N 1
ATOM 1347 C CA . LEU A 1 166 ? -3.493 -12.454 -7.213 1.00 89.38 166 LEU A CA 1
ATOM 1348 C C . LEU A 1 166 ? -3.215 -13.042 -8.601 1.00 89.38 166 LEU A C 1
ATOM 1350 O O . LEU A 1 166 ? -2.463 -14.005 -8.727 1.00 89.38 166 LEU A O 1
ATOM 1354 N N . ASN A 1 167 ? -3.849 -12.503 -9.644 1.00 87.94 167 ASN A N 1
ATOM 1355 C CA . ASN A 1 167 ? -3.597 -12.955 -11.001 1.00 87.94 167 ASN A CA 1
ATOM 1356 C C . ASN A 1 167 ? -2.266 -12.372 -11.494 1.00 87.94 167 ASN A C 1
ATOM 1358 O O . ASN A 1 167 ? -2.199 -11.212 -11.898 1.00 87.94 167 ASN A O 1
ATOM 1362 N N . GLU A 1 168 ? -1.224 -13.200 -11.496 1.00 84.19 168 GLU A N 1
ATOM 1363 C CA . GLU A 1 168 ? 0.112 -12.838 -11.981 1.00 84.19 168 GLU A CA 1
ATOM 1364 C C . GLU A 1 168 ? 0.112 -12.397 -13.454 1.00 84.19 168 GLU A C 1
ATOM 1366 O O . GLU A 1 168 ? 0.981 -11.627 -13.856 1.00 84.19 168 GLU A O 1
ATOM 1371 N N . ASP A 1 169 ? -0.873 -12.814 -14.255 1.00 87.19 169 ASP A N 1
ATOM 1372 C CA . ASP A 1 169 ? -0.982 -12.412 -15.659 1.00 87.19 169 ASP A CA 1
ATOM 1373 C C . ASP A 1 169 ? -1.680 -11.066 -15.859 1.00 87.19 169 ASP A C 1
ATOM 1375 O O . ASP A 1 169 ? -1.529 -10.437 -16.909 1.00 87.19 169 ASP A O 1
ATOM 1379 N N . CYS A 1 170 ? -2.404 -10.579 -14.847 1.00 88.56 170 CYS A N 1
ATOM 1380 C CA . CYS A 1 170 ? -2.980 -9.243 -14.878 1.00 88.56 170 CYS A CA 1
ATOM 1381 C C . CYS A 1 170 ? -1.877 -8.213 -14.624 1.00 88.56 170 CYS A C 1
ATOM 1383 O O . CYS A 1 170 ? -1.403 -8.062 -13.498 1.00 88.56 170 CYS A O 1
ATOM 1385 N N . ARG A 1 171 ? -1.468 -7.506 -15.681 1.00 88.25 171 ARG A N 1
ATOM 1386 C CA . ARG A 1 171 ? -0.426 -6.477 -15.636 1.00 88.25 171 ARG A CA 1
ATOM 1387 C C . ARG A 1 171 ? -0.928 -5.198 -16.290 1.00 88.25 171 ARG A C 1
ATOM 1389 O O . ARG A 1 171 ? -1.385 -5.209 -17.429 1.00 88.25 171 ARG A O 1
ATOM 1396 N N . LEU A 1 172 ? -0.811 -4.086 -15.578 1.00 92.44 172 LEU A N 1
ATOM 1397 C CA . LEU A 1 172 ? -1.048 -2.744 -16.093 1.00 92.44 172 LEU A CA 1
ATOM 1398 C C . LEU A 1 172 ? 0.294 -2.050 -16.313 1.00 92.44 172 LEU A C 1
ATOM 1400 O O . LEU A 1 172 ? 0.957 -1.637 -15.358 1.00 92.44 172 LEU A O 1
ATOM 1404 N N . THR A 1 173 ? 0.690 -1.919 -17.577 1.00 93.81 173 THR A N 1
ATOM 1405 C CA . THR A 1 173 ? 1.942 -1.265 -17.966 1.00 93.81 173 THR A CA 1
ATOM 1406 C C . THR A 1 173 ? 1.963 0.202 -17.538 1.00 93.81 173 THR A C 1
ATOM 1408 O O . THR A 1 173 ? 1.007 0.953 -17.732 1.00 93.81 173 THR A O 1
ATOM 1411 N N . CYS A 1 174 ? 3.087 0.626 -16.963 1.00 93.94 174 CYS A N 1
ATOM 1412 C CA . CYS A 1 174 ? 3.328 1.985 -16.498 1.00 93.94 174 CYS 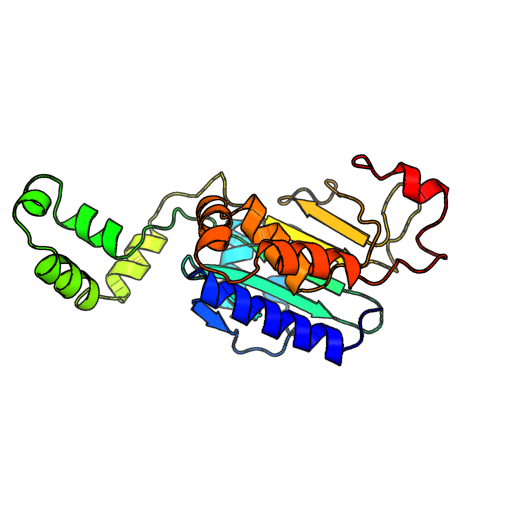A CA 1
ATOM 1413 C C . CYS A 1 174 ? 4.400 2.656 -17.359 1.00 93.94 174 CYS A C 1
ATOM 1415 O O . CYS A 1 174 ? 5.488 2.125 -17.531 1.00 93.94 174 CYS A O 1
ATOM 1417 N N . SER A 1 175 ? 4.150 3.877 -17.830 1.00 93.12 175 SER A N 1
ATOM 1418 C CA . SER A 1 175 ? 5.108 4.630 -18.660 1.00 93.12 175 SER A CA 1
ATOM 1419 C C . SER A 1 175 ? 6.201 5.367 -17.876 1.00 93.12 175 SER A C 1
ATOM 1421 O O . SER A 1 175 ? 7.043 6.055 -18.457 1.00 93.12 175 SER A O 1
ATOM 1423 N N . LYS A 1 176 ? 6.184 5.261 -16.545 1.00 94.06 176 LYS A N 1
ATOM 1424 C CA . LYS A 1 176 ? 7.135 5.903 -15.630 1.00 94.06 176 LYS A CA 1
ATOM 1425 C C . LYS A 1 176 ? 7.451 4.989 -14.453 1.00 94.06 176 LYS A C 1
ATOM 1427 O O . LYS A 1 176 ? 6.692 4.065 -14.162 1.00 94.06 176 LYS A O 1
ATOM 1432 N N . ILE A 1 177 ? 8.552 5.278 -13.759 1.00 95.69 177 ILE A N 1
ATOM 1433 C CA . ILE A 1 177 ? 8.897 4.599 -12.509 1.00 95.69 177 ILE A CA 1
ATOM 1434 C C . ILE A 1 177 ? 8.057 5.202 -11.381 1.00 95.69 177 ILE A C 1
ATOM 1436 O O . ILE A 1 177 ? 8.172 6.399 -11.102 1.00 95.69 177 ILE A O 1
ATOM 1440 N N . LEU A 1 178 ? 7.221 4.392 -10.732 1.00 96.56 178 LEU A N 1
ATOM 1441 C CA . LEU A 1 178 ? 6.433 4.837 -9.584 1.00 96.56 178 LEU A CA 1
ATOM 1442 C C . LEU A 1 178 ? 7.317 5.005 -8.347 1.00 96.56 178 LEU A C 1
ATOM 1444 O O . LEU A 1 178 ? 8.212 4.203 -8.091 1.00 96.56 178 LEU A O 1
ATOM 1448 N N . THR A 1 179 ? 7.053 6.055 -7.573 1.00 97.00 179 THR A N 1
ATOM 1449 C CA . THR A 1 179 ? 7.613 6.225 -6.228 1.00 97.00 179 THR A CA 1
ATOM 1450 C C . THR A 1 179 ? 6.691 5.576 -5.187 1.00 97.00 179 THR A C 1
ATOM 1452 O O . THR A 1 179 ? 5.496 5.421 -5.466 1.00 97.00 179 THR A O 1
ATOM 1455 N N . PRO A 1 180 ? 7.187 5.260 -3.975 1.00 97.69 180 PRO A N 1
ATOM 1456 C CA . PRO A 1 180 ? 6.354 4.807 -2.858 1.00 97.69 180 PRO A CA 1
ATOM 1457 C C . PRO A 1 180 ? 5.111 5.677 -2.627 1.00 97.69 180 PRO A C 1
ATOM 1459 O O . PRO A 1 180 ? 3.999 5.157 -2.630 1.00 97.69 180 PRO A O 1
ATOM 1462 N N . LEU A 1 181 ? 5.262 7.007 -2.567 1.00 97.75 181 LEU A N 1
ATOM 1463 C CA . LEU A 1 181 ? 4.131 7.937 -2.439 1.00 97.75 181 LEU A CA 1
ATOM 1464 C C . LEU A 1 181 ? 3.101 7.761 -3.557 1.00 97.75 181 LEU A C 1
ATOM 1466 O O . LEU A 1 181 ? 1.898 7.786 -3.306 1.00 97.75 181 LEU A O 1
ATOM 1470 N N . LYS A 1 182 ? 3.549 7.589 -4.807 1.00 97.44 182 LYS A N 1
ATOM 1471 C CA . LYS A 1 182 ? 2.620 7.452 -5.930 1.00 97.44 182 LYS A CA 1
ATOM 1472 C C . LYS A 1 182 ? 1.840 6.143 -5.868 1.00 97.44 182 LYS A C 1
ATOM 1474 O O . LYS A 1 182 ? 0.657 6.135 -6.202 1.00 97.44 182 LYS A O 1
ATOM 1479 N N . PHE A 1 183 ? 2.495 5.073 -5.434 1.00 98.12 183 PHE A N 1
ATOM 1480 C CA . PHE A 1 183 ? 1.868 3.775 -5.221 1.00 98.12 183 PHE A CA 1
ATOM 1481 C C . PHE A 1 183 ? 0.873 3.797 -4.047 1.00 98.12 183 PHE A C 1
ATOM 1483 O O . PHE A 1 183 ? -0.227 3.258 -4.162 1.00 98.12 183 PHE A O 1
ATOM 1490 N N . VAL A 1 184 ? 1.196 4.507 -2.963 1.00 98.50 184 VAL A N 1
ATOM 1491 C CA . VAL A 1 184 ? 0.274 4.733 -1.837 1.00 98.50 184 VAL A CA 1
ATOM 1492 C C . VAL A 1 184 ? -0.943 5.547 -2.279 1.00 98.50 184 VAL A C 1
ATOM 1494 O O . VAL A 1 184 ? -2.067 5.121 -2.044 1.00 98.50 184 VAL A O 1
ATOM 1497 N N . LEU A 1 185 ? -0.757 6.648 -3.018 1.00 97.94 185 LEU A N 1
ATOM 1498 C CA . LEU A 1 185 ? -1.869 7.416 -3.602 1.00 97.94 185 LEU A CA 1
ATOM 1499 C C . LEU A 1 185 ? -2.767 6.556 -4.501 1.00 97.94 185 LEU A C 1
ATOM 1501 O O . LEU A 1 185 ? -3.988 6.683 -4.457 1.00 97.94 185 LEU A O 1
ATOM 1505 N N . PHE A 1 186 ? -2.167 5.690 -5.324 1.00 97.44 186 PHE A N 1
ATOM 1506 C CA . PHE A 1 186 ? -2.910 4.736 -6.145 1.00 97.44 186 PHE A CA 1
ATOM 1507 C C . PHE A 1 186 ? -3.736 3.778 -5.276 1.00 97.44 186 PHE A C 1
ATOM 1509 O O . PHE A 1 186 ? -4.917 3.584 -5.547 1.00 97.44 186 PHE A O 1
ATOM 1516 N N . SER A 1 187 ? -3.149 3.232 -4.214 1.00 98.31 187 SER A N 1
ATOM 1517 C CA . SER A 1 187 ? -3.822 2.277 -3.327 1.00 98.31 187 SER A CA 1
ATOM 1518 C C . SER A 1 187 ? -4.967 2.933 -2.547 1.00 98.31 187 SER A C 1
ATOM 1520 O O . SER A 1 187 ? -6.072 2.403 -2.537 1.00 98.31 187 SER A O 1
ATOM 1522 N N . ILE A 1 188 ? -4.763 4.143 -2.004 1.00 97.94 188 ILE A N 1
ATOM 1523 C CA . ILE A 1 188 ? -5.817 4.916 -1.320 1.00 97.94 188 ILE A CA 1
ATOM 1524 C C . ILE A 1 188 ? -6.987 5.190 -2.263 1.00 97.94 188 ILE A C 1
ATOM 1526 O O . ILE A 1 188 ? -8.136 4.937 -1.914 1.00 97.94 188 ILE A O 1
ATOM 1530 N N . LYS A 1 189 ? -6.713 5.662 -3.485 1.00 97.00 189 LYS A N 1
ATOM 1531 C CA . LYS A 1 189 ? -7.770 5.975 -4.453 1.00 97.00 189 LYS A CA 1
ATOM 1532 C C . LYS A 1 189 ? -8.653 4.765 -4.781 1.00 97.00 189 LYS A C 1
ATOM 1534 O O . LYS A 1 189 ? -9.851 4.946 -4.981 1.00 97.00 189 LYS A O 1
ATOM 1539 N N . ASN A 1 190 ? -8.059 3.576 -4.898 1.00 96.38 190 ASN A N 1
ATOM 1540 C CA . ASN A 1 190 ? -8.762 2.377 -5.359 1.00 96.38 190 ASN A CA 1
ATOM 1541 C C . ASN A 1 190 ? -9.363 1.538 -4.219 1.00 96.38 190 ASN A C 1
ATOM 1543 O O . ASN A 1 190 ? -10.373 0.884 -4.453 1.00 96.38 190 ASN A O 1
ATOM 1547 N N . SER A 1 191 ? -8.793 1.579 -3.011 1.00 96.94 191 SER A N 1
ATOM 1548 C CA . SER A 1 191 ? -9.258 0.766 -1.871 1.00 96.94 191 SER A CA 1
ATOM 1549 C C . SER A 1 191 ? -9.957 1.569 -0.773 1.00 96.94 191 SER A C 1
ATOM 1551 O O . SER A 1 191 ? -10.746 1.008 -0.024 1.00 96.94 191 SER A O 1
ATOM 1553 N N . TYR A 1 192 ? -9.710 2.879 -0.689 1.00 96.38 192 TYR A N 1
ATOM 1554 C CA . TYR A 1 192 ? -10.207 3.755 0.379 1.00 96.38 192 TYR A CA 1
ATOM 1555 C C . TYR A 1 192 ? -10.867 5.007 -0.200 1.00 96.38 192 TYR A C 1
ATOM 1557 O O . TYR A 1 192 ? -10.493 6.138 0.114 1.00 96.38 192 TYR A O 1
ATOM 1565 N N . PHE A 1 193 ? -11.856 4.818 -1.076 1.00 95.62 193 PHE A N 1
ATOM 1566 C CA . PHE A 1 193 ? -12.464 5.924 -1.821 1.00 95.62 193 PHE A CA 1
ATOM 1567 C C . PHE A 1 193 ? -13.069 7.016 -0.920 1.00 95.62 193 PHE A C 1
ATOM 1569 O O . PHE A 1 193 ? -12.948 8.198 -1.243 1.00 95.62 193 PHE A O 1
ATOM 1576 N N . SER A 1 194 ? -13.661 6.653 0.223 1.00 95.00 194 SER A N 1
ATOM 1577 C CA . SER A 1 194 ? -14.172 7.627 1.201 1.00 95.00 194 SER A CA 1
ATOM 1578 C C . SER A 1 194 ? -13.050 8.519 1.745 1.00 95.00 194 SER A C 1
ATOM 1580 O O . SER A 1 194 ? -13.130 9.738 1.610 1.00 95.00 194 SER A O 1
ATOM 1582 N N . HIS A 1 195 ? -11.944 7.927 2.211 1.00 96.56 195 HIS A N 1
ATOM 1583 C CA . HIS A 1 195 ? -10.755 8.661 2.661 1.00 96.56 195 HIS A CA 1
ATOM 1584 C C . HIS A 1 195 ? -10.140 9.504 1.534 1.00 96.56 195 HIS A C 1
ATOM 1586 O O . HIS A 1 195 ? -9.745 10.648 1.746 1.00 96.56 195 HIS A O 1
ATOM 1592 N N . TRP A 1 196 ? -10.106 8.981 0.302 1.00 97.50 196 TRP A N 1
ATOM 1593 C CA . TRP A 1 196 ? -9.654 9.732 -0.873 1.00 97.50 196 TRP A CA 1
ATOM 1594 C C . TRP A 1 196 ? -10.513 10.976 -1.136 1.00 97.50 196 TRP A C 1
ATOM 1596 O O . TRP A 1 196 ? -9.987 12.036 -1.473 1.00 97.50 196 TRP A O 1
ATOM 1606 N N . LYS A 1 197 ? -11.837 10.854 -1.003 1.00 97.38 197 LYS A N 1
ATOM 1607 C CA . LYS A 1 197 ? -12.777 11.966 -1.171 1.00 97.38 197 LYS A CA 1
ATOM 1608 C C . LYS A 1 197 ? -12.598 13.007 -0.065 1.00 97.38 197 LYS A C 1
ATOM 1610 O O . LYS A 1 197 ? -12.520 14.196 -0.367 1.00 97.38 197 LYS A O 1
ATOM 1615 N N . GLU A 1 198 ? -12.494 12.568 1.186 1.00 96.56 198 GLU A N 1
ATOM 1616 C CA . GLU A 1 198 ? -12.272 13.440 2.346 1.00 96.56 198 GLU A CA 1
ATOM 1617 C C . GLU A 1 198 ? -10.920 14.154 2.304 1.00 96.56 198 GLU A C 1
ATOM 1619 O O . GLU A 1 198 ? -10.811 15.295 2.753 1.00 96.56 198 GLU A O 1
ATOM 1624 N N . ALA A 1 199 ? -9.900 13.539 1.704 1.00 96.81 199 ALA A N 1
ATOM 1625 C CA . ALA A 1 199 ? -8.577 14.138 1.574 1.00 96.81 199 ALA A CA 1
ATOM 1626 C C . ALA A 1 199 ? -8.604 15.497 0.851 1.00 96.81 199 ALA A C 1
ATOM 1628 O O . ALA A 1 199 ? -7.827 16.378 1.199 1.00 96.81 199 ALA A O 1
ATOM 1629 N N . PHE A 1 200 ? -9.533 15.735 -0.084 1.00 96.75 200 PHE A N 1
ATOM 1630 C CA . PHE A 1 200 ? -9.680 17.051 -0.731 1.00 96.75 200 PHE A CA 1
ATOM 1631 C C . PHE A 1 200 ? -10.140 18.166 0.218 1.00 96.75 200 PHE A C 1
ATOM 1633 O O . PHE A 1 200 ? -10.011 19.341 -0.117 1.00 96.75 200 PHE A O 1
ATOM 1640 N N . GLN A 1 201 ? -10.688 17.807 1.377 1.00 95.00 201 GLN A N 1
ATOM 1641 C CA . GLN A 1 201 ? -11.121 18.741 2.414 1.00 95.00 201 GLN A CA 1
ATOM 1642 C C . GLN A 1 201 ? -10.102 18.810 3.558 1.00 95.00 201 GLN A C 1
ATOM 1644 O O . GLN A 1 201 ? -9.818 19.896 4.054 1.00 95.00 201 GLN A O 1
ATOM 1649 N N . LYS A 1 202 ? -9.542 17.659 3.957 1.00 93.81 202 LYS A N 1
ATOM 1650 C CA . LYS A 1 202 ? -8.625 17.526 5.101 1.00 93.81 202 LYS A CA 1
ATOM 1651 C C . LYS A 1 202 ? -7.179 17.906 4.775 1.00 93.81 202 LYS A C 1
ATOM 1653 O O . LYS A 1 202 ? -6.495 18.485 5.615 1.00 93.81 202 LYS A O 1
ATOM 1658 N N . VAL A 1 203 ? -6.701 17.586 3.571 1.00 95.62 203 VAL A N 1
ATOM 1659 C CA . VAL A 1 203 ? -5.296 17.756 3.177 1.00 95.62 203 VAL A CA 1
ATOM 1660 C C . VAL A 1 203 ? -5.121 19.068 2.403 1.00 95.62 203 VAL A C 1
ATOM 1662 O O . VAL A 1 203 ? -5.648 19.205 1.293 1.00 95.62 203 VAL A O 1
ATOM 1665 N N . PRO A 1 204 ? -4.346 20.039 2.921 1.00 94.56 204 PRO A N 1
ATOM 1666 C CA . PRO A 1 204 ? -4.088 21.283 2.206 1.00 94.56 204 PRO A CA 1
ATOM 1667 C C . PRO A 1 204 ? -3.432 21.032 0.842 1.00 94.56 204 PRO A C 1
ATOM 1669 O O . PRO A 1 204 ? -2.397 20.372 0.753 1.00 94.56 204 PRO A O 1
ATOM 1672 N N . ASN A 1 205 ? -3.996 21.616 -0.221 1.00 95.31 205 ASN A N 1
ATOM 1673 C CA . ASN A 1 205 ? -3.479 21.516 -1.594 1.00 95.31 205 ASN A CA 1
ATOM 1674 C C . ASN A 1 205 ? -3.321 20.064 -2.098 1.00 95.31 205 ASN A C 1
ATOM 1676 O O . ASN A 1 205 ? -2.373 19.745 -2.827 1.00 95.31 205 ASN A O 1
ATOM 1680 N N . PHE A 1 206 ? -4.222 19.163 -1.691 1.00 96.25 206 PHE A N 1
ATOM 1681 C CA . PHE A 1 206 ? -4.173 17.747 -2.063 1.00 96.25 206 PHE A CA 1
ATOM 1682 C C . PHE A 1 206 ? -4.153 17.520 -3.582 1.00 96.25 206 PHE A C 1
ATOM 1684 O O . PHE A 1 206 ? -3.393 16.695 -4.093 1.00 96.25 206 PHE A O 1
ATOM 1691 N N . ASP A 1 207 ? -4.936 18.300 -4.323 1.00 95.69 207 ASP A N 1
ATOM 1692 C CA . ASP A 1 207 ? -4.981 18.316 -5.784 1.00 95.69 207 ASP A CA 1
ATOM 1693 C C . ASP A 1 207 ? -3.608 18.644 -6.400 1.00 95.69 207 ASP A C 1
ATOM 1695 O O . ASP A 1 207 ? -3.128 17.930 -7.291 1.00 95.69 207 ASP A O 1
ATOM 1699 N N . ILE A 1 208 ? -2.925 19.660 -5.863 1.00 94.81 208 ILE A N 1
ATOM 1700 C CA . ILE A 1 208 ? -1.573 20.047 -6.276 1.00 94.81 208 ILE A CA 1
ATOM 1701 C C . ILE A 1 208 ? -0.586 18.924 -5.953 1.00 94.81 208 ILE A C 1
ATOM 1703 O O . ILE A 1 208 ? 0.243 18.577 -6.798 1.00 94.81 208 ILE A O 1
ATOM 1707 N N . MET A 1 209 ? -0.680 18.308 -4.771 1.00 94.31 209 MET A N 1
ATOM 1708 C CA . MET A 1 209 ? 0.177 17.182 -4.388 1.00 94.31 209 MET A CA 1
ATOM 1709 C C . MET A 1 209 ? 0.013 15.996 -5.354 1.00 94.31 209 MET A C 1
ATOM 1711 O O . MET A 1 209 ? 1.008 15.433 -5.828 1.00 94.31 209 MET A O 1
ATOM 1715 N N . ILE A 1 210 ? -1.226 15.644 -5.722 1.00 94.00 210 ILE A N 1
ATOM 1716 C CA . ILE A 1 210 ? -1.511 14.589 -6.705 1.00 94.00 210 ILE A CA 1
ATOM 1717 C C . ILE A 1 210 ? -0.882 14.932 -8.058 1.00 94.00 210 ILE A C 1
ATOM 1719 O O . ILE A 1 210 ? -0.215 14.076 -8.655 1.00 94.00 210 ILE A O 1
ATOM 1723 N N . ALA A 1 211 ? -1.057 16.164 -8.537 1.00 92.94 211 ALA A N 1
ATOM 1724 C CA . ALA A 1 211 ? -0.497 16.608 -9.809 1.00 92.94 211 ALA A CA 1
ATOM 1725 C C . ALA A 1 211 ? 1.042 16.564 -9.793 1.00 92.94 211 ALA A C 1
ATOM 1727 O O . ALA A 1 211 ? 1.665 15.951 -10.667 1.00 92.94 211 ALA A O 1
ATOM 1728 N N . GLN A 1 212 ? 1.668 17.123 -8.756 1.00 91.19 212 GLN A N 1
ATOM 1729 C CA . GLN A 1 212 ? 3.123 17.155 -8.606 1.00 91.19 212 GLN A CA 1
ATOM 1730 C C . GLN A 1 212 ? 3.730 15.756 -8.460 1.00 91.19 212 GLN A C 1
ATOM 1732 O O . GLN A 1 212 ? 4.784 15.489 -9.043 1.00 91.19 212 GLN A O 1
ATOM 1737 N N . SER A 1 213 ? 3.055 14.836 -7.758 1.00 89.94 213 SER A N 1
ATOM 1738 C CA . SER A 1 213 ? 3.512 13.445 -7.628 1.00 89.94 213 SER A CA 1
ATOM 1739 C C . SER A 1 213 ? 3.659 12.748 -8.986 1.00 89.94 213 SER A C 1
ATOM 1741 O O . SER A 1 213 ? 4.505 11.874 -9.124 1.00 89.94 213 SER A O 1
ATOM 1743 N N . LYS A 1 214 ? 2.876 13.141 -10.008 1.00 87.56 214 LYS A N 1
ATOM 1744 C CA . LYS A 1 214 ? 2.957 12.603 -11.383 1.00 87.56 214 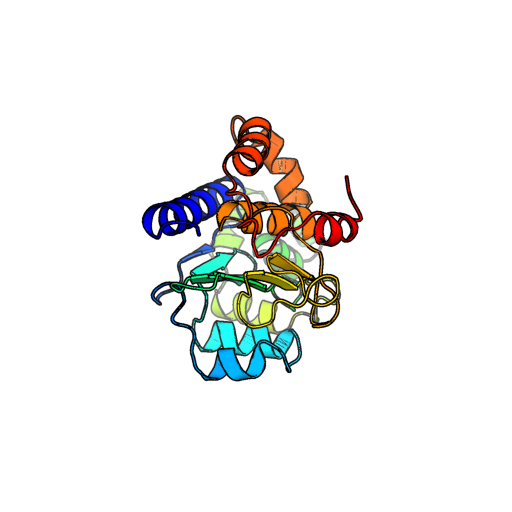LYS A CA 1
ATOM 1745 C C . LYS A 1 214 ? 4.111 13.217 -12.186 1.00 87.56 214 LYS A C 1
ATOM 1747 O O . LYS A 1 214 ? 4.728 12.535 -13.012 1.00 87.56 214 LYS A O 1
ATOM 1752 N N . VAL A 1 215 ? 4.393 14.502 -11.973 1.00 86.81 215 VAL A N 1
ATOM 1753 C CA . VAL A 1 215 ? 5.463 15.231 -12.677 1.00 86.81 215 VAL A CA 1
ATOM 1754 C C . VAL A 1 215 ? 6.842 14.769 -12.205 1.00 86.81 215 VAL A C 1
ATOM 1756 O O . VAL A 1 215 ? 7.724 14.570 -13.033 1.00 86.81 215 VAL A O 1
ATOM 1759 N N . LYS A 1 216 ? 7.004 14.513 -10.900 1.00 86.56 216 LYS A N 1
ATOM 1760 C CA . LYS A 1 216 ? 8.273 14.106 -10.261 1.00 86.56 216 LYS A CA 1
ATOM 1761 C C . LYS A 1 216 ? 8.715 12.655 -10.544 1.00 86.56 216 LYS A C 1
ATOM 1763 O O . LYS A 1 216 ? 9.777 12.236 -10.069 1.00 86.56 216 LYS A O 1
ATOM 1768 N N . LEU A 1 217 ? 7.909 11.878 -11.271 1.00 92.69 217 LEU A N 1
ATOM 1769 C CA . LEU A 1 217 ? 8.228 10.490 -11.614 1.00 92.69 217 LEU A CA 1
ATOM 1770 C C . LEU A 1 217 ? 9.314 10.423 -12.685 1.00 92.69 217 LEU A C 1
ATOM 1772 O O . LEU A 1 217 ? 9.232 11.115 -13.704 1.00 92.69 217 LEU A O 1
ATOM 1776 N N . ASP A 1 218 ? 10.282 9.536 -12.469 1.00 93.19 218 ASP A N 1
ATOM 1777 C CA . ASP A 1 218 ? 11.376 9.333 -13.412 1.00 93.19 218 ASP A CA 1
ATOM 1778 C C . ASP A 1 218 ? 10.866 8.601 -14.666 1.00 93.19 218 ASP A C 1
ATOM 1780 O O . ASP A 1 218 ? 10.056 7.670 -14.550 1.00 93.19 218 ASP A O 1
ATOM 1784 N N . PRO A 1 219 ? 11.317 8.996 -15.869 1.00 93.62 219 PRO A N 1
ATOM 1785 C CA . PRO A 1 219 ? 11.001 8.262 -17.086 1.00 93.62 219 PRO A CA 1
ATOM 1786 C C . PRO A 1 219 ? 11.643 6.871 -17.058 1.00 93.62 219 PRO A C 1
ATOM 1788 O O . PRO A 1 219 ? 12.652 6.636 -16.384 1.00 93.62 219 PRO A O 1
ATOM 1791 N N . LEU A 1 220 ? 11.071 5.946 -17.827 1.00 93.31 220 LEU A N 1
ATOM 1792 C CA . LEU A 1 220 ? 11.693 4.645 -18.042 1.00 93.31 220 LEU A CA 1
ATOM 1793 C C . LEU A 1 220 ? 12.956 4.780 -18.914 1.00 93.31 220 LEU A C 1
ATOM 1795 O O . LEU A 1 220 ? 12.987 5.616 -19.820 1.00 93.31 220 LEU A O 1
ATOM 1799 N N . PRO A 1 221 ? 14.006 3.967 -18.680 1.00 92.19 221 PRO A N 1
ATOM 1800 C CA . PRO A 1 221 ? 15.167 3.926 -19.563 1.00 92.19 221 PRO A CA 1
ATOM 1801 C C . PRO A 1 221 ? 14.763 3.535 -20.988 1.00 92.19 221 PRO A C 1
ATOM 1803 O O . PRO A 1 221 ? 14.030 2.568 -21.169 1.00 92.19 221 PRO A O 1
ATOM 1806 N N . THR A 1 222 ? 15.312 4.201 -22.008 1.00 90.81 222 THR A N 1
ATOM 1807 C CA . THR A 1 222 ? 14.951 3.971 -23.423 1.00 90.81 222 THR A CA 1
ATOM 1808 C C . THR A 1 222 ? 15.118 2.514 -23.869 1.00 90.81 222 THR A C 1
ATOM 1810 O O . THR A 1 222 ? 14.355 2.033 -24.701 1.00 90.81 222 THR A O 1
ATOM 1813 N N . LYS A 1 223 ? 16.073 1.771 -23.284 1.00 91.94 223 LYS A N 1
ATOM 1814 C CA . LYS A 1 223 ? 16.252 0.330 -23.556 1.00 91.94 223 LYS A CA 1
ATOM 1815 C C . LYS A 1 223 ? 15.026 -0.523 -23.190 1.00 91.94 223 LYS A C 1
ATOM 1817 O O . LYS A 1 223 ? 14.833 -1.575 -23.791 1.00 91.94 223 LYS A O 1
ATOM 1822 N N . PHE A 1 224 ? 14.208 -0.044 -22.255 1.00 91.62 224 PHE A N 1
ATOM 1823 C CA . PHE A 1 224 ? 13.041 -0.715 -21.680 1.00 91.62 224 PHE A CA 1
ATOM 1824 C C . PHE A 1 224 ? 11.713 -0.002 -21.971 1.00 91.62 224 PHE A C 1
ATOM 1826 O O . PHE A 1 224 ? 10.690 -0.329 -21.374 1.00 91.62 224 PHE A O 1
ATOM 1833 N N . TRP A 1 225 ? 11.740 1.016 -22.833 1.00 93.19 225 TRP A N 1
ATOM 1834 C CA . TRP A 1 225 ? 10.563 1.799 -23.197 1.00 93.19 225 TRP A CA 1
ATOM 1835 C C . TRP A 1 225 ? 10.703 2.348 -24.614 1.00 93.19 225 TRP A C 1
ATOM 1837 O O . TRP A 1 225 ? 10.984 3.528 -24.844 1.00 93.19 225 TRP A O 1
ATOM 1847 N N . GLN A 1 226 ? 10.584 1.444 -25.579 1.00 90.50 226 GLN A N 1
ATOM 1848 C CA . GLN A 1 226 ? 10.687 1.738 -27.001 1.00 90.50 226 GLN A CA 1
ATOM 1849 C C . GLN A 1 226 ? 9.314 2.129 -27.560 1.00 90.50 226 GLN A C 1
ATOM 1851 O O . GLN A 1 226 ? 8.285 1.997 -26.902 1.00 90.50 226 GLN A O 1
ATOM 1856 N N . GLN A 1 227 ? 9.280 2.600 -28.808 1.00 89.94 227 GLN A N 1
ATOM 1857 C CA . GLN A 1 227 ? 8.037 3.041 -29.452 1.00 89.94 227 GLN A CA 1
ATOM 1858 C C . GLN A 1 227 ? 6.947 1.959 -29.453 1.00 89.94 227 GLN A C 1
ATOM 1860 O O . GLN A 1 227 ? 5.777 2.274 -29.274 1.00 89.94 227 GLN A O 1
ATOM 1865 N N . ARG A 1 228 ? 7.324 0.684 -29.616 1.00 89.50 228 ARG A N 1
ATOM 1866 C CA . ARG A 1 228 ? 6.369 -0.428 -29.552 1.00 89.50 228 ARG A CA 1
ATOM 1867 C C . ARG A 1 228 ? 5.762 -0.605 -28.159 1.00 89.50 228 ARG A C 1
ATOM 1869 O O . ARG A 1 228 ? 4.564 -0.825 -28.073 1.00 89.50 228 ARG A O 1
ATOM 1876 N N . ASP A 1 229 ? 6.535 -0.440 -27.088 1.00 89.75 229 ASP A N 1
ATOM 1877 C CA . ASP A 1 229 ? 6.054 -0.646 -25.712 1.00 89.75 229 ASP A CA 1
ATOM 1878 C C . ASP A 1 229 ? 4.997 0.404 -25.331 1.00 89.75 229 ASP A C 1
ATOM 1880 O O . ASP A 1 229 ? 4.074 0.137 -24.570 1.00 89.75 229 ASP A O 1
ATOM 1884 N N . GLN A 1 230 ? 5.049 1.585 -25.956 1.00 89.94 230 GLN A N 1
ATOM 1885 C CA . GLN A 1 230 ? 4.026 2.621 -25.785 1.00 89.94 230 GLN A CA 1
ATOM 1886 C C . GLN A 1 230 ? 2.637 2.171 -26.256 1.00 89.94 230 GLN A C 1
ATOM 1888 O O . GLN A 1 230 ? 1.643 2.700 -25.765 1.00 89.94 230 GLN A O 1
ATOM 1893 N N . SER A 1 231 ? 2.552 1.192 -27.166 1.00 88.50 231 SER A N 1
ATOM 1894 C CA . SER A 1 231 ? 1.270 0.637 -27.621 1.00 88.50 231 SER A CA 1
ATOM 1895 C C . SER A 1 231 ? 0.574 -0.244 -26.578 1.00 88.50 231 SER A C 1
ATOM 1897 O O . SER A 1 231 ? -0.611 -0.519 -26.725 1.00 88.50 231 SER A O 1
ATOM 1899 N N . GLU A 1 232 ? 1.268 -0.637 -25.501 1.00 87.56 232 GLU A N 1
ATOM 1900 C CA . GLU A 1 232 ? 0.661 -1.354 -24.371 1.00 87.56 232 GLU A CA 1
ATOM 1901 C C . GLU A 1 232 ? -0.157 -0.434 -23.450 1.00 87.56 232 GLU A C 1
ATOM 1903 O O . GLU A 1 232 ? -0.886 -0.908 -22.577 1.00 87.56 232 GLU A O 1
ATOM 1908 N N . LEU A 1 233 ? -0.037 0.890 -23.603 1.00 89.19 233 LEU A N 1
ATOM 1909 C CA . LEU A 1 233 ? -0.822 1.835 -22.818 1.00 89.19 233 LEU A CA 1
ATOM 1910 C C . LEU A 1 233 ? -2.263 1.886 -23.333 1.00 89.19 233 LEU A C 1
ATOM 1912 O O . LEU A 1 233 ? -2.560 2.528 -24.337 1.00 89.19 233 LEU A O 1
ATOM 1916 N N . PHE A 1 234 ? -3.177 1.268 -22.589 1.00 82.44 234 PHE A N 1
ATOM 1917 C CA . PHE A 1 234 ? -4.614 1.343 -22.873 1.00 82.44 234 PHE A CA 1
ATOM 1918 C C . PHE A 1 234 ? -5.251 2.690 -22.494 1.00 82.44 234 PHE A C 1
ATOM 1920 O O . PHE A 1 234 ? -6.312 3.033 -23.011 1.00 82.44 234 PHE A O 1
ATOM 1927 N N . PHE A 1 235 ? -4.616 3.460 -21.605 1.00 77.31 235 PHE A N 1
ATOM 1928 C CA . PHE A 1 235 ? -5.091 4.769 -21.156 1.00 77.31 235 PHE A CA 1
ATOM 1929 C C . PHE A 1 235 ? -4.064 5.842 -21.538 1.00 77.31 235 PHE A C 1
ATOM 1931 O O . PHE A 1 235 ? -2.924 5.793 -21.066 1.00 77.31 235 PHE A O 1
ATOM 1938 N N . ILE A 1 236 ? -4.473 6.785 -22.394 1.00 65.06 236 ILE A N 1
ATOM 1939 C CA . ILE A 1 236 ? -3.628 7.832 -22.995 1.00 65.06 236 ILE A CA 1
ATOM 1940 C C . ILE A 1 236 ? -4.087 9.205 -22.506 1.00 65.06 236 ILE A C 1
ATOM 1942 O O . ILE A 1 236 ? -5.309 9.464 -22.568 1.00 65.06 236 ILE A O 1
#

Secondary structure (DSSP, 8-state):
---HHHHHHHHHHHHHHHHHTT-EEEE-SSPTT---HHHHHHTTTS-HHHHHHHHHHTT--SEEETTS-EEEEEE-SSEEEEEEE--SBPP--HHHHHHHHHHHHHHTT--HHHHHHHHHT--HHHHHHHHHHSPB-TT--EEEEEEESSS-BTTTB-SEEEEETT-TT-EEE-SEEPPHHHHHHHHHHHH-HHHHHHHHHHSTTHHHHHHHHHHTSEEPPGGG--TTGGGG-S--

pLDDT: mean 92.07, std 5.52, range [65.06, 98.56]

Sequence (236 aa):
MITEGKFLTSINEAISLLKQVDLYKTIGPKNVGNHSQASKKVAQKSKHTEIYNVAIAEMDYDILLNDDSLFQFSRTSNSLRYSFIQNPRIYISKQEYVIDLLGIDEISEISSDELEQMIVDINEEEYEQYLDEQEINIQANIFRYDLDEKGYAPLIHSFSHIHMGLNEDCRLTCSKILTPLKFVLFSIKNSYFSHWKEAFQKVPNFDIMIAQSKVKLDPLPTKFWQQRDQSELFFI